Protein AF-A0A920P1L6-F1 (afdb_monomer_lite)

pLDDT: mean 90.19, std 12.97, range [38.44, 98.38]

Radius of gyration: 25.56 Å; chains: 1; bou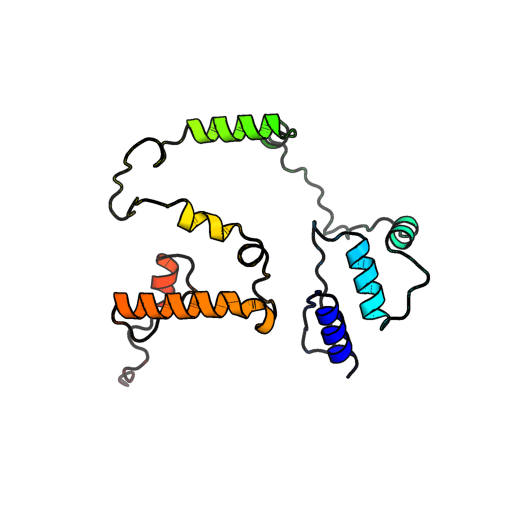nding box: 72×41×62 Å

Structure (mmCIF, N/CA/C/O backbone):
data_AF-A0A920P1L6-F1
#
_entry.id   AF-A0A920P1L6-F1
#
loop_
_atom_site.group_PDB
_atom_site.id
_atom_site.type_symbol
_atom_site.label_atom_id
_atom_site.label_alt_id
_atom_site.label_comp_id
_atom_site.label_asym_id
_atom_site.label_entity_id
_atom_site.label_seq_id
_atom_site.pdbx_PDB_ins_code
_atom_site.Cartn_x
_atom_site.Cartn_y
_atom_site.Cartn_z
_atom_site.occupancy
_atom_site.B_iso_or_equiv
_atom_site.auth_seq_id
_atom_site.auth_comp_id
_atom_site.auth_asym_id
_atom_site.auth_atom_id
_atom_site.pdbx_PDB_model_num
ATOM 1 N N . MET A 1 1 ? 2.301 -3.124 -33.586 1.00 51.09 1 MET A N 1
ATOM 2 C CA . MET A 1 1 ? 2.673 -4.553 -33.467 1.00 51.09 1 MET A CA 1
ATOM 3 C C . MET A 1 1 ? 3.772 -4.742 -32.424 1.00 51.09 1 MET A C 1
ATOM 5 O O . MET A 1 1 ? 3.567 -5.537 -31.527 1.00 51.09 1 MET A O 1
ATOM 9 N N . VAL A 1 2 ? 4.839 -3.930 -32.454 1.00 67.56 2 VAL A N 1
ATOM 10 C CA . VAL A 1 2 ? 5.977 -3.982 -31.506 1.00 67.56 2 VAL A CA 1
ATOM 11 C C . VAL A 1 2 ? 5.597 -3.725 -30.034 1.00 67.56 2 VAL A C 1
ATOM 13 O O . VAL A 1 2 ? 6.050 -4.443 -29.156 1.00 67.56 2 VAL A O 1
ATOM 16 N N . GLN A 1 3 ? 4.725 -2.752 -29.745 1.00 75.25 3 GLN A N 1
ATOM 17 C CA . GLN A 1 3 ? 4.371 -2.401 -28.356 1.00 75.25 3 GLN A CA 1
ATOM 18 C C . GLN A 1 3 ? 3.541 -3.483 -27.639 1.00 75.25 3 GLN A C 1
ATOM 20 O O . GLN A 1 3 ? 3.788 -3.782 -26.477 1.00 75.25 3 GLN A O 1
ATOM 25 N N . LYS A 1 4 ? 2.568 -4.100 -28.327 1.00 78.12 4 LYS A N 1
ATOM 26 C CA . LYS A 1 4 ? 1.763 -5.194 -27.749 1.00 78.12 4 LYS A CA 1
ATOM 27 C C . LYS A 1 4 ? 2.620 -6.415 -27.418 1.00 78.12 4 LYS A C 1
ATOM 29 O O . LYS A 1 4 ? 2.386 -7.065 -26.411 1.00 78.12 4 LYS A O 1
ATOM 34 N N . ASP A 1 5 ? 3.603 -6.687 -28.267 1.00 87.88 5 ASP A N 1
ATOM 35 C CA . ASP A 1 5 ? 4.577 -7.757 -28.075 1.00 87.88 5 ASP A CA 1
ATOM 36 C C . ASP A 1 5 ? 5.505 -7.467 -26.879 1.00 87.88 5 ASP A C 1
ATOM 38 O O . ASP A 1 5 ? 5.723 -8.336 -26.045 1.00 87.88 5 ASP A O 1
ATOM 42 N N . LEU A 1 6 ? 5.949 -6.213 -26.709 1.00 91.19 6 LEU A N 1
ATOM 43 C CA . LEU A 1 6 ? 6.698 -5.774 -25.524 1.00 91.19 6 LEU A CA 1
ATOM 44 C C . LEU A 1 6 ? 5.908 -5.966 -24.219 1.00 91.19 6 LEU A C 1
ATOM 46 O O . LEU A 1 6 ? 6.444 -6.523 -23.267 1.00 91.19 6 LEU A O 1
ATOM 50 N N . LEU A 1 7 ? 4.649 -5.517 -24.171 1.00 92.56 7 LEU A N 1
ATOM 51 C CA . LEU A 1 7 ? 3.804 -5.652 -22.977 1.00 92.56 7 LEU A CA 1
ATOM 52 C C . LEU A 1 7 ? 3.535 -7.123 -22.638 1.00 92.56 7 LEU A C 1
ATOM 54 O O . LEU A 1 7 ? 3.617 -7.503 -21.476 1.00 92.56 7 LEU A O 1
ATOM 58 N N . ALA A 1 8 ? 3.267 -7.960 -23.645 1.00 91.88 8 ALA A N 1
ATOM 59 C CA . ALA A 1 8 ? 3.087 -9.396 -23.443 1.00 91.88 8 ALA A CA 1
ATOM 60 C C . ALA A 1 8 ? 4.366 -10.068 -22.914 1.00 91.88 8 ALA A C 1
ATOM 62 O O . ALA A 1 8 ? 4.287 -10.890 -22.002 1.00 91.88 8 ALA A O 1
ATOM 63 N N . ARG A 1 9 ? 5.543 -9.684 -23.433 1.00 93.19 9 ARG A N 1
ATOM 64 C CA . ARG A 1 9 ? 6.830 -10.139 -22.887 1.00 93.19 9 ARG A CA 1
ATOM 65 C C . ARG A 1 9 ? 7.011 -9.706 -21.437 1.00 93.19 9 ARG A C 1
ATOM 67 O O . ARG A 1 9 ? 7.321 -10.552 -20.609 1.00 93.19 9 ARG A O 1
ATOM 74 N N . ALA A 1 10 ? 6.770 -8.437 -21.117 1.00 94.25 10 ALA A N 1
ATOM 75 C CA . ALA A 1 10 ? 6.887 -7.943 -19.746 1.00 94.25 10 ALA A CA 1
ATOM 76 C C . ALA A 1 10 ? 6.008 -8.752 -18.775 1.00 94.25 10 ALA A C 1
ATOM 78 O O . ALA A 1 10 ? 6.503 -9.246 -17.766 1.00 94.25 10 ALA A O 1
ATOM 79 N N . VAL A 1 11 ? 4.748 -9.008 -19.146 1.00 93.62 11 VAL A N 1
ATOM 80 C CA . VAL A 1 11 ? 3.825 -9.822 -18.340 1.00 93.62 11 VAL A CA 1
ATOM 81 C C . VAL A 1 11 ? 4.325 -11.260 -18.173 1.00 93.62 11 VAL A C 1
ATOM 83 O O . VAL A 1 11 ? 4.209 -11.816 -17.086 1.00 93.62 11 VAL A O 1
ATOM 86 N N . SER A 1 12 ? 4.935 -11.865 -19.201 1.00 92.31 12 SER A N 1
ATOM 87 C CA . SER A 1 12 ? 5.520 -13.214 -19.080 1.00 92.31 12 SER A CA 1
ATOM 88 C C . SER A 1 12 ? 6.713 -13.296 -18.117 1.00 92.31 12 SER A C 1
ATOM 90 O O . SER A 1 12 ? 7.007 -14.377 -17.615 1.00 92.31 12 SER A O 1
ATOM 92 N N . HIS A 1 13 ? 7.347 -12.158 -17.829 1.00 92.00 13 HIS A N 1
ATOM 93 C CA . HIS A 1 13 ? 8.385 -11.996 -16.809 1.00 92.00 13 HIS A CA 1
ATOM 94 C C . HIS A 1 13 ? 7.823 -11.507 -15.459 1.00 92.00 13 HIS A C 1
ATOM 96 O O . HIS A 1 13 ? 8.579 -11.198 -14.551 1.00 92.00 13 HIS A O 1
ATOM 102 N N . GLY A 1 14 ? 6.497 -11.422 -15.294 1.00 92.81 14 GLY A N 1
ATOM 103 C CA . GLY A 1 14 ? 5.880 -10.941 -14.052 1.00 92.81 14 GLY A CA 1
ATOM 104 C C . GLY A 1 14 ? 5.950 -9.422 -13.854 1.00 92.81 14 GLY A C 1
ATOM 105 O O . GLY A 1 14 ? 5.664 -8.938 -12.761 1.00 92.81 14 GLY A O 1
ATOM 106 N N . ILE A 1 15 ? 6.285 -8.656 -14.898 1.00 95.12 15 ILE A N 1
ATOM 107 C CA . ILE A 1 15 ? 6.435 -7.199 -14.843 1.00 95.12 15 ILE A CA 1
ATOM 108 C C . ILE A 1 15 ? 5.261 -6.516 -15.548 1.00 95.12 15 ILE A C 1
ATOM 110 O O . ILE A 1 15 ? 5.002 -6.720 -16.736 1.00 95.12 15 ILE A O 1
ATOM 114 N N . ASN A 1 16 ? 4.582 -5.621 -14.831 1.00 95.81 16 ASN A N 1
ATOM 115 C CA . ASN A 1 16 ? 3.533 -4.779 -15.397 1.00 95.81 16 ASN A CA 1
ATOM 116 C C . ASN A 1 16 ? 4.089 -3.405 -15.786 1.00 95.81 16 ASN A C 1
ATOM 118 O O . ASN A 1 16 ? 4.629 -2.680 -14.953 1.00 95.81 16 ASN A O 1
ATOM 122 N N . LEU A 1 17 ? 3.888 -3.013 -17.045 1.00 96.25 17 LEU A N 1
ATOM 123 C CA . LEU A 1 17 ? 4.226 -1.681 -17.551 1.00 96.25 17 LEU A CA 1
ATOM 124 C C . LEU A 1 17 ? 2.957 -0.871 -17.820 1.00 96.25 17 LEU A C 1
ATOM 126 O O . LEU A 1 17 ? 1.909 -1.417 -18.171 1.00 96.25 17 LEU A O 1
ATOM 130 N N . ARG A 1 18 ? 3.052 0.457 -17.717 1.00 96.19 18 ARG A N 1
ATOM 131 C CA . ARG A 1 18 ? 1.927 1.343 -18.035 1.00 96.19 18 ARG A CA 1
ATOM 132 C C . ARG A 1 18 ? 1.824 1.554 -19.545 1.00 96.19 18 ARG A C 1
ATOM 134 O O . ARG A 1 18 ? 2.730 2.127 -20.140 1.00 96.19 18 ARG A O 1
ATOM 141 N N . ASP A 1 19 ? 0.698 1.192 -20.152 1.00 94.56 19 ASP A N 1
ATOM 142 C CA . ASP A 1 19 ? 0.383 1.549 -21.543 1.00 94.56 19 ASP A CA 1
ATOM 143 C C . ASP A 1 19 ? -0.297 2.929 -21.619 1.00 94.56 19 ASP A C 1
ATOM 145 O O . ASP A 1 19 ? -1.381 3.133 -21.063 1.00 94.56 19 ASP A O 1
ATOM 149 N N . PHE A 1 20 ? 0.320 3.886 -22.320 1.00 94.25 20 PHE A N 1
ATOM 150 C CA . PHE A 1 20 ? -0.254 5.219 -22.549 1.00 94.25 20 PHE A CA 1
ATOM 151 C C . PHE A 1 20 ? -1.211 5.288 -23.747 1.00 94.25 20 PHE A C 1
ATOM 153 O O . PHE A 1 20 ? -1.881 6.305 -23.929 1.00 94.25 20 PHE A O 1
ATOM 160 N N . LYS A 1 21 ? -1.334 4.211 -24.535 1.00 92.44 21 LYS A N 1
ATOM 161 C CA . LYS A 1 21 ? -2.174 4.103 -25.746 1.00 92.44 21 LYS A CA 1
ATOM 162 C C . LYS A 1 21 ? -1.767 5.010 -26.915 1.00 92.44 21 LYS A C 1
ATOM 164 O O . LYS A 1 21 ? -2.461 5.040 -27.928 1.00 92.44 21 LYS A O 1
ATOM 169 N N . ASP A 1 22 ? -0.647 5.713 -26.807 1.00 92.75 22 ASP A N 1
ATOM 170 C CA . ASP A 1 22 ? -0.058 6.553 -27.858 1.00 92.75 22 ASP A CA 1
ATOM 171 C C . ASP A 1 22 ? 1.174 5.908 -28.521 1.00 92.75 22 ASP A C 1
ATOM 173 O O . ASP A 1 22 ? 1.822 6.515 -29.372 1.00 92.75 22 ASP A O 1
ATOM 177 N N . GLY A 1 23 ? 1.485 4.660 -28.156 1.00 89.31 23 GLY A N 1
ATOM 178 C CA . GLY A 1 23 ? 2.688 3.951 -28.588 1.00 89.31 23 GLY A CA 1
ATOM 179 C C . GLY A 1 23 ? 3.808 3.948 -27.548 1.00 89.31 23 GLY A C 1
ATOM 180 O O . GLY A 1 23 ? 4.763 3.186 -27.707 1.00 89.31 23 GLY A O 1
ATOM 181 N N . THR A 1 24 ? 3.702 4.763 -26.495 1.00 93.88 24 THR A N 1
ATOM 182 C CA . THR A 1 24 ? 4.693 4.843 -25.419 1.00 93.88 24 THR A CA 1
ATOM 183 C C . THR A 1 24 ? 4.324 3.956 -24.231 1.00 93.88 24 THR A C 1
ATOM 185 O O . THR A 1 24 ? 3.162 3.595 -24.013 1.00 93.88 24 THR A O 1
ATOM 188 N N . VAL A 1 25 ? 5.341 3.580 -23.455 1.00 96.00 25 VAL A N 1
ATOM 189 C CA . VAL A 1 25 ? 5.191 2.814 -22.214 1.00 96.00 25 VAL A CA 1
ATOM 190 C C . VAL A 1 25 ? 5.803 3.585 -21.050 1.00 96.00 25 VAL A C 1
ATOM 192 O O . VAL A 1 25 ? 6.813 4.267 -21.209 1.00 96.00 25 VAL A O 1
ATOM 195 N N . GLY A 1 26 ? 5.173 3.491 -19.883 1.00 96.38 26 GLY A N 1
ATOM 196 C CA . GLY A 1 26 ? 5.666 4.058 -18.636 1.00 96.38 26 GLY A CA 1
ATOM 197 C C . GLY A 1 26 ? 6.291 2.991 -17.754 1.00 96.38 26 GLY A C 1
ATOM 198 O O . GLY A 1 26 ? 5.692 1.935 -17.542 1.00 96.38 26 GLY A O 1
ATOM 199 N N . ILE A 1 27 ? 7.462 3.312 -17.213 1.00 97.00 27 ILE A N 1
ATOM 200 C CA . ILE A 1 27 ? 8.163 2.528 -16.198 1.00 97.00 27 ILE A CA 1
ATOM 201 C C . ILE A 1 27 ? 8.265 3.411 -14.958 1.00 97.00 27 ILE A C 1
ATOM 203 O O . ILE A 1 27 ? 8.681 4.567 -15.055 1.00 97.00 27 ILE A O 1
ATOM 207 N N . ALA A 1 28 ? 7.860 2.881 -13.812 1.00 96.25 28 ALA A N 1
ATOM 208 C CA . ALA A 1 28 ? 8.047 3.515 -12.517 1.00 96.25 28 ALA A CA 1
ATOM 209 C C . ALA A 1 28 ? 8.777 2.511 -11.629 1.00 96.25 28 ALA A C 1
ATOM 211 O O . ALA A 1 28 ? 8.221 1.465 -11.317 1.00 96.25 28 ALA A O 1
ATOM 212 N N . LEU A 1 29 ? 10.028 2.823 -11.299 1.00 95.25 29 LEU A N 1
ATOM 213 C CA . LEU A 1 29 ? 10.827 2.046 -10.356 1.00 95.25 29 LEU A CA 1
ATOM 214 C C . LEU A 1 29 ? 10.553 2.543 -8.935 1.00 95.25 29 LEU A C 1
ATOM 216 O O . LEU A 1 29 ? 10.138 3.692 -8.745 1.00 95.25 29 LEU A O 1
ATOM 220 N N . ASP A 1 30 ? 10.822 1.701 -7.950 1.00 95.38 30 ASP A N 1
ATOM 221 C CA . ASP A 1 30 ? 10.609 2.005 -6.539 1.00 95.38 30 ASP A CA 1
ATOM 222 C C . ASP A 1 30 ? 11.753 1.473 -5.657 1.00 95.38 30 ASP A C 1
ATOM 224 O O . ASP A 1 30 ? 12.773 0.986 -6.141 1.00 95.38 30 ASP A O 1
ATOM 228 N N . GLU A 1 31 ? 11.607 1.623 -4.340 1.00 95.44 31 GLU A N 1
ATOM 229 C CA . GLU A 1 31 ? 12.608 1.200 -3.353 1.00 95.44 31 GLU A CA 1
ATOM 230 C C . GLU A 1 31 ? 12.900 -0.306 -3.391 1.00 95.44 31 GLU A C 1
ATOM 232 O O . GLU A 1 31 ? 14.003 -0.722 -3.040 1.00 95.44 31 GLU A O 1
ATOM 237 N N . VAL A 1 32 ? 11.935 -1.128 -3.813 1.00 91.88 32 VAL A N 1
ATOM 238 C CA . VAL A 1 32 ? 12.066 -2.589 -3.794 1.00 91.88 32 VAL A CA 1
ATOM 239 C C . VAL A 1 32 ? 12.577 -3.155 -5.115 1.00 91.88 32 VAL A C 1
ATOM 241 O O . VAL A 1 32 ? 12.594 -4.370 -5.258 1.00 91.88 32 VAL A O 1
ATOM 244 N N . THR A 1 33 ? 13.017 -2.309 -6.050 1.00 92.75 33 THR A N 1
ATOM 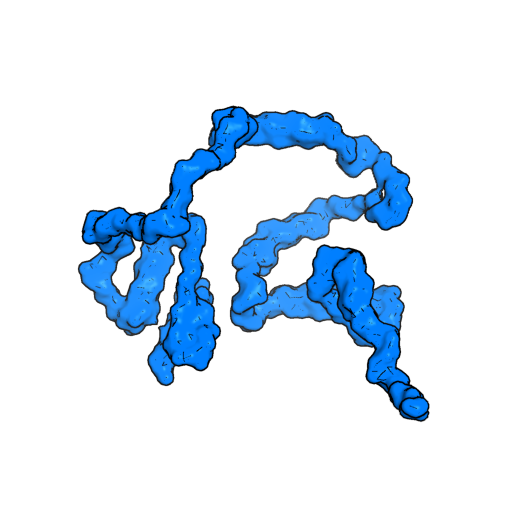245 C CA . THR A 1 33 ? 13.572 -2.721 -7.346 1.00 92.75 33 THR A CA 1
ATOM 246 C C . THR A 1 33 ? 15.071 -3.074 -7.222 1.00 92.75 33 THR A C 1
ATOM 248 O O . THR A 1 33 ? 15.904 -2.163 -7.152 1.00 92.75 33 THR A O 1
ATOM 251 N N . PRO A 1 34 ? 15.475 -4.361 -7.201 1.00 90.44 34 PRO A N 1
ATOM 252 C CA . PRO A 1 34 ? 16.881 -4.756 -7.241 1.00 90.44 34 PRO A CA 1
ATOM 253 C C . PRO A 1 34 ? 17.509 -4.565 -8.636 1.00 90.44 34 PRO A C 1
ATOM 255 O O . PRO A 1 34 ? 16.799 -4.461 -9.636 1.00 90.44 34 PRO A O 1
ATOM 258 N N . PRO A 1 35 ? 18.853 -4.617 -8.744 1.00 90.94 35 PRO A N 1
ATOM 259 C CA . PRO A 1 35 ? 19.541 -4.625 -10.039 1.00 90.94 35 PRO A CA 1
ATOM 260 C C . PRO A 1 35 ? 19.080 -5.744 -10.988 1.00 90.94 35 PRO A C 1
ATOM 262 O O . PRO A 1 35 ? 18.998 -5.515 -12.189 1.00 90.94 35 PRO A O 1
ATOM 265 N N . ALA A 1 36 ? 18.711 -6.915 -10.456 1.00 91.19 36 ALA A N 1
ATOM 266 C CA . ALA A 1 36 ? 18.209 -8.040 -11.250 1.00 91.19 36 ALA A CA 1
ATOM 267 C C . ALA A 1 36 ? 16.931 -7.690 -12.039 1.00 91.19 36 ALA A C 1
ATOM 269 O O . ALA A 1 36 ? 16.814 -8.037 -13.211 1.00 91.19 36 ALA A O 1
ATOM 270 N N . ASP A 1 37 ? 16.013 -6.923 -11.446 1.00 92.81 37 ASP A N 1
ATOM 271 C CA . ASP A 1 37 ? 14.786 -6.489 -12.127 1.00 92.81 37 ASP A CA 1
ATOM 272 C C . ASP A 1 37 ? 15.104 -5.522 -13.285 1.00 92.81 37 ASP A C 1
ATOM 274 O O . ASP A 1 37 ? 14.401 -5.491 -14.297 1.00 92.81 37 ASP A O 1
ATOM 278 N N . LEU A 1 38 ? 16.190 -4.744 -13.179 1.00 92.50 38 LEU A N 1
ATOM 279 C CA . LEU A 1 38 ? 16.666 -3.889 -14.274 1.00 92.50 38 LEU A CA 1
ATOM 280 C C . LEU A 1 38 ? 17.246 -4.712 -15.425 1.00 92.50 38 LEU A C 1
ATOM 282 O O . LEU A 1 38 ? 17.016 -4.377 -16.587 1.00 92.50 38 LEU A O 1
ATOM 286 N N . GLU A 1 39 ? 17.970 -5.786 -15.118 1.00 91.25 39 GLU A N 1
ATOM 287 C CA . GLU A 1 39 ? 18.486 -6.720 -16.122 1.00 91.25 39 GLU A CA 1
ATOM 288 C C . GLU A 1 39 ? 17.337 -7.399 -16.876 1.00 91.25 39 GLU A C 1
ATOM 290 O O . GLU A 1 39 ? 17.338 -7.435 -18.110 1.00 91.25 39 GLU A O 1
ATOM 295 N N . GLU A 1 40 ? 16.298 -7.841 -16.160 1.00 92.38 40 GLU A N 1
ATOM 296 C CA . GLU A 1 40 ? 15.076 -8.361 -16.777 1.00 92.38 40 GLU A CA 1
ATOM 297 C C . GLU A 1 40 ? 14.404 -7.319 -17.679 1.00 92.38 40 GLU A C 1
ATOM 299 O O . GLU A 1 40 ? 14.037 -7.623 -18.819 1.00 92.38 40 GLU A O 1
ATOM 304 N N . LEU A 1 41 ? 14.301 -6.063 -17.229 1.00 93.56 41 LEU A N 1
ATOM 305 C CA . LEU A 1 41 ? 13.795 -4.971 -18.060 1.00 93.56 41 LEU A CA 1
ATOM 306 C C . LEU A 1 41 ? 14.639 -4.782 -19.327 1.00 93.56 41 LEU A C 1
ATOM 308 O O . LEU A 1 41 ? 14.076 -4.675 -20.418 1.00 93.56 41 LEU A O 1
ATOM 312 N N . PHE A 1 42 ? 15.970 -4.779 -19.237 1.00 92.56 42 PHE A N 1
ATOM 313 C CA . PHE A 1 42 ? 16.817 -4.648 -20.424 1.00 92.56 42 PHE A CA 1
ATOM 314 C C . PHE A 1 42 ? 16.576 -5.784 -21.423 1.00 92.56 42 PHE A C 1
ATOM 316 O O . PHE A 1 42 ? 16.420 -5.513 -22.617 1.00 92.56 42 PHE A O 1
ATOM 323 N N . LEU A 1 43 ? 16.437 -7.026 -20.952 1.00 91.50 43 LEU A N 1
ATOM 324 C CA . LEU A 1 43 ? 16.110 -8.185 -21.791 1.00 91.50 43 LEU A CA 1
ATOM 325 C C . LEU A 1 43 ? 14.745 -8.050 -22.476 1.00 91.50 43 LEU A C 1
ATOM 327 O O . LEU A 1 43 ? 14.620 -8.298 -23.682 1.00 91.50 43 LEU A O 1
ATOM 331 N N . ILE A 1 44 ? 13.723 -7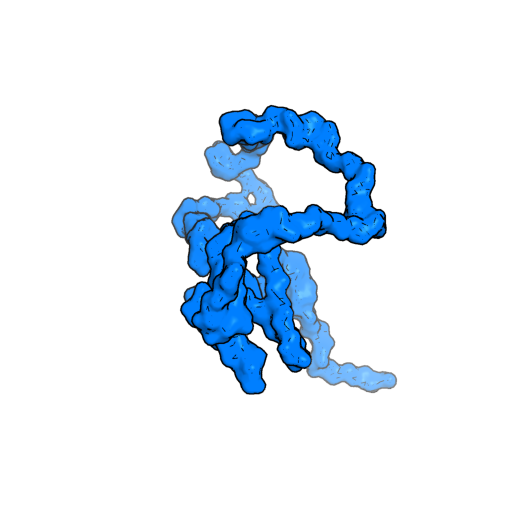.612 -21.737 1.00 92.38 44 ILE A N 1
ATOM 332 C CA . ILE A 1 44 ? 12.364 -7.398 -22.255 1.00 92.38 44 ILE A CA 1
ATOM 333 C C . ILE A 1 44 ? 12.375 -6.379 -23.407 1.00 92.38 44 ILE A C 1
ATOM 335 O O . ILE A 1 44 ? 11.740 -6.601 -24.454 1.00 92.38 44 ILE A O 1
ATOM 339 N N . PHE A 1 45 ? 13.121 -5.283 -23.239 1.00 91.88 45 PHE A N 1
ATOM 340 C CA . PHE A 1 45 ? 13.253 -4.215 -24.233 1.00 91.88 45 PHE A CA 1
ATOM 341 C C . PHE A 1 45 ? 14.159 -4.596 -25.412 1.00 91.88 45 PHE A C 1
ATOM 343 O O . PHE A 1 45 ? 13.858 -4.220 -26.546 1.00 91.88 45 PHE A O 1
ATOM 350 N N . ALA A 1 46 ? 15.199 -5.402 -25.188 1.00 90.19 46 ALA A N 1
ATOM 351 C CA . ALA A 1 46 ? 16.074 -5.941 -26.231 1.00 90.19 46 ALA A CA 1
ATOM 352 C C . ALA A 1 46 ? 15.467 -7.138 -26.996 1.00 90.19 46 ALA A C 1
ATOM 354 O O . ALA A 1 46 ? 16.119 -7.726 -27.865 1.00 90.19 46 ALA A O 1
ATOM 355 N N . ALA A 1 47 ? 14.210 -7.491 -26.698 1.00 85.69 47 ALA A N 1
ATOM 356 C CA . ALA A 1 47 ? 13.487 -8.625 -27.274 1.00 85.69 47 ALA A CA 1
ATOM 357 C C . ALA A 1 47 ? 14.222 -9.969 -27.096 1.00 85.69 47 ALA A C 1
ATOM 359 O O . ALA A 1 47 ? 14.235 -10.798 -28.005 1.00 85.69 47 ALA A O 1
ATOM 360 N N . GLY A 1 48 ? 14.830 -10.172 -25.922 1.00 74.56 48 GLY A N 1
ATOM 361 C CA . GLY A 1 48 ? 15.537 -11.402 -25.554 1.00 74.56 48 GLY A CA 1
ATOM 362 C C . GLY A 1 48 ? 16.984 -11.492 -26.043 1.00 74.56 48 GLY A C 1
ATOM 363 O O . GLY A 1 48 ? 17.624 -12.513 -25.821 1.00 74.56 48 GLY A O 1
ATOM 364 N N . ASN A 1 49 ? 17.513 -10.451 -26.694 1.00 83.50 49 ASN A N 1
ATOM 365 C CA . ASN A 1 49 ? 18.949 -10.363 -26.951 1.00 83.50 49 ASN A CA 1
ATOM 366 C C . ASN A 1 49 ? 19.635 -9.815 -25.700 1.00 83.50 49 ASN A C 1
ATOM 368 O O . ASN A 1 49 ? 19.339 -8.693 -25.294 1.00 83.50 49 ASN A O 1
ATOM 372 N N . GLU A 1 50 ? 20.532 -10.596 -25.103 1.00 80.69 50 GLU A N 1
ATOM 373 C CA . GLU A 1 50 ? 21.319 -10.157 -23.950 1.00 80.69 50 GLU A CA 1
ATOM 374 C C . GLU A 1 50 ? 22.144 -8.911 -24.316 1.00 80.69 50 GLU A C 1
ATOM 376 O O . GLU A 1 50 ? 22.917 -8.948 -25.281 1.00 80.69 50 GLU A O 1
ATOM 381 N N . PRO A 1 51 ? 21.957 -7.786 -23.602 1.00 83.88 51 PRO A N 1
ATOM 382 C CA . PRO A 1 51 ? 22.832 -6.634 -23.740 1.00 83.88 51 PRO A CA 1
ATOM 383 C C . PRO A 1 51 ? 24.266 -6.991 -23.324 1.00 83.88 51 PRO A C 1
ATOM 385 O O . PRO A 1 51 ? 24.473 -7.783 -22.412 1.00 83.88 51 PRO A O 1
ATOM 388 N N . ASP A 1 52 ? 25.261 -6.357 -23.947 1.00 86.75 52 ASP A N 1
ATOM 389 C CA . ASP A 1 52 ? 26.690 -6.509 -23.600 1.00 86.75 52 ASP A CA 1
ATOM 390 C C . ASP A 1 52 ? 27.092 -5.632 -22.391 1.00 86.75 52 ASP A C 1
ATOM 392 O O . ASP A 1 52 ? 28.186 -5.081 -22.343 1.00 86.75 52 ASP A O 1
ATOM 396 N N . PHE A 1 53 ? 26.157 -5.400 -21.466 1.00 86.00 53 PHE A N 1
ATOM 397 C CA . PHE A 1 53 ? 26.347 -4.620 -20.242 1.00 86.00 53 PHE A CA 1
ATOM 398 C C . PHE A 1 53 ? 25.371 -5.094 -19.162 1.00 86.00 53 PHE A C 1
ATOM 400 O O . PHE A 1 53 ? 24.249 -5.502 -19.469 1.00 86.00 53 PHE A O 1
ATOM 407 N N . ASP A 1 54 ? 25.773 -4.972 -17.898 1.00 87.62 54 ASP A N 1
ATOM 408 C CA . ASP A 1 54 ? 24.901 -5.200 -16.742 1.00 87.62 54 ASP A CA 1
ATOM 409 C C . ASP A 1 54 ? 24.497 -3.880 -16.052 1.00 87.62 54 ASP A C 1
ATOM 411 O O . ASP A 1 54 ? 24.993 -2.789 -16.369 1.00 87.62 54 ASP A O 1
ATOM 415 N N . ALA A 1 55 ? 23.536 -3.961 -15.127 1.00 86.94 55 ALA A N 1
ATOM 416 C CA . ALA A 1 55 ? 23.021 -2.786 -14.426 1.00 86.94 55 ALA A CA 1
ATOM 417 C C . ALA A 1 55 ? 24.090 -2.107 -13.549 1.00 86.94 55 ALA A C 1
ATOM 419 O O . ALA A 1 55 ? 24.109 -0.877 -13.435 1.00 86.94 55 ALA A O 1
ATOM 420 N N . GLU A 1 56 ? 25.003 -2.876 -12.950 1.00 86.12 56 GLU A N 1
ATOM 421 C CA . GLU A 1 56 ? 26.067 -2.329 -12.108 1.00 86.12 56 GLU A CA 1
ATOM 422 C C . GLU A 1 56 ? 27.150 -1.625 -12.930 1.00 86.12 56 GLU A C 1
ATOM 424 O O . GLU A 1 56 ? 27.671 -0.587 -12.524 1.00 86.12 56 GLU A O 1
ATOM 429 N N . GLU A 1 57 ? 27.506 -2.173 -14.086 1.00 87.06 57 GLU A N 1
ATOM 430 C CA . GLU A 1 57 ? 28.434 -1.589 -15.039 1.00 87.06 57 GLU A CA 1
ATOM 431 C C . GLU A 1 57 ? 27.888 -0.275 -15.577 1.00 87.06 57 GLU A C 1
ATOM 433 O O . GLU A 1 57 ? 28.610 0.726 -15.579 1.00 87.06 57 GLU A O 1
ATOM 438 N N . LEU A 1 58 ? 26.606 -0.250 -15.953 1.00 87.44 58 LEU A N 1
ATOM 439 C CA . LEU A 1 58 ? 25.938 0.976 -16.365 1.00 87.44 58 LEU A CA 1
ATOM 440 C C . LEU A 1 58 ? 25.996 2.025 -15.248 1.00 87.44 58 LEU A C 1
ATOM 442 O O . LEU A 1 58 ? 26.347 3.171 -15.515 1.00 87.44 58 LEU A O 1
ATOM 446 N N . ALA A 1 59 ? 25.726 1.633 -13.999 1.00 86.56 59 ALA A N 1
ATOM 447 C CA . ALA A 1 59 ? 25.797 2.534 -12.853 1.00 86.56 59 ALA A CA 1
ATOM 448 C C . ALA A 1 59 ? 27.223 3.067 -12.613 1.00 86.56 59 ALA A C 1
ATOM 450 O O . ALA A 1 59 ? 27.403 4.272 -12.438 1.00 86.56 59 ALA A O 1
ATOM 451 N N . ARG A 1 60 ? 28.249 2.204 -12.660 1.00 86.81 60 ARG A N 1
ATOM 452 C CA . ARG A 1 60 ? 29.663 2.595 -12.488 1.00 86.81 60 ARG A CA 1
ATOM 453 C C . ARG A 1 60 ? 30.155 3.547 -13.575 1.00 86.81 60 ARG A C 1
ATOM 455 O O . ARG A 1 60 ? 30.971 4.418 -13.288 1.00 86.81 60 ARG A O 1
ATOM 462 N N . ASN A 1 61 ? 29.688 3.352 -14.806 1.00 87.38 61 ASN A N 1
ATOM 463 C CA . ASN A 1 61 ? 30.091 4.141 -15.969 1.00 87.38 61 ASN A CA 1
ATOM 464 C C . ASN A 1 61 ? 29.182 5.360 -16.208 1.00 87.38 61 ASN A C 1
ATOM 466 O O . ASN A 1 61 ? 29.451 6.153 -17.112 1.00 87.38 61 ASN A O 1
ATOM 470 N N . SER A 1 62 ? 28.107 5.510 -15.429 1.00 84.94 62 SER A N 1
ATOM 471 C CA . SER A 1 62 ? 27.203 6.655 -15.505 1.00 84.94 62 SER A CA 1
ATOM 472 C C . SER A 1 62 ? 27.711 7.831 -14.675 1.00 84.94 62 SER A C 1
ATOM 474 O O . SER A 1 62 ? 28.206 7.666 -13.560 1.00 84.94 62 SER A O 1
ATOM 476 N N . GLU A 1 63 ? 27.553 9.039 -15.211 1.00 84.75 63 GLU A N 1
ATOM 477 C CA . GLU A 1 63 ? 27.726 10.254 -14.417 1.00 84.75 63 GLU A CA 1
ATOM 478 C C . GLU A 1 63 ? 26.624 10.336 -13.346 1.00 84.75 63 GLU A C 1
ATOM 480 O O . GLU A 1 63 ? 25.479 9.953 -13.626 1.00 84.75 63 GLU A O 1
ATOM 485 N N . PRO A 1 64 ? 26.919 10.861 -12.140 1.00 81.38 64 PRO A N 1
ATOM 486 C CA . PRO A 1 64 ? 25.907 11.070 -11.115 1.00 81.38 64 PRO A CA 1
ATOM 487 C C . PRO A 1 64 ? 24.713 11.838 -11.683 1.00 81.38 64 PRO A C 1
ATOM 489 O O . PRO A 1 64 ? 24.864 12.912 -12.267 1.00 81.38 64 PRO A O 1
ATOM 492 N N . PHE A 1 65 ? 23.511 11.292 -11.511 1.00 83.19 65 PHE A N 1
ATOM 493 C CA . PHE A 1 65 ? 22.303 11.959 -11.976 1.00 83.19 65 PHE A CA 1
ATOM 494 C C . PHE A 1 65 ? 22.063 13.240 -11.167 1.00 83.19 65 PHE A C 1
ATOM 496 O O . PHE A 1 65 ? 21.679 13.195 -9.996 1.00 83.19 65 PHE A O 1
ATOM 503 N N . GLU A 1 66 ? 22.269 14.396 -11.795 1.00 86.25 66 GLU A N 1
ATOM 504 C CA . GLU A 1 66 ? 21.966 15.688 -11.189 1.00 86.25 66 GLU A CA 1
ATOM 505 C C . GLU A 1 66 ? 20.531 16.112 -11.504 1.00 86.25 66 GLU A C 1
ATOM 507 O O . GLU A 1 66 ? 20.152 16.349 -12.655 1.00 86.25 66 GLU A O 1
ATOM 512 N N . LEU A 1 67 ? 19.722 16.270 -10.454 1.00 89.19 67 LEU A N 1
ATOM 513 C CA . LEU A 1 67 ? 18.415 16.900 -10.590 1.00 89.19 67 LEU A CA 1
ATOM 514 C C . LEU A 1 67 ? 18.580 18.339 -11.104 1.00 89.19 67 LEU A C 1
ATOM 516 O O . LEU A 1 67 ? 19.458 19.069 -10.628 1.00 89.19 67 LEU A O 1
ATOM 520 N N . PRO A 1 68 ? 17.706 18.803 -12.016 1.00 91.00 68 PRO A N 1
ATOM 521 C CA . PRO A 1 68 ? 17.768 20.175 -12.491 1.00 91.00 68 PRO A CA 1
ATOM 522 C C . PRO A 1 68 ? 17.624 21.150 -11.316 1.00 91.00 68 PRO A C 1
ATOM 524 O O . PRO A 1 68 ? 16.920 20.878 -10.343 1.00 91.00 68 PRO A O 1
ATOM 527 N N . GLY A 1 69 ? 18.268 22.318 -11.399 1.00 88.88 69 GLY A N 1
ATOM 528 C CA . GLY A 1 69 ? 18.414 23.224 -10.249 1.00 88.88 69 GLY A CA 1
ATOM 529 C C . GLY A 1 69 ? 17.105 23.695 -9.596 1.00 88.88 69 GLY A C 1
ATOM 530 O O . GLY A 1 69 ? 17.125 24.093 -8.433 1.00 88.88 69 GLY A O 1
ATOM 531 N N . TRP A 1 70 ? 15.978 23.636 -10.314 1.00 92.88 70 TRP A N 1
ATOM 532 C CA . TRP A 1 70 ? 14.638 23.925 -9.787 1.00 92.88 70 TRP A CA 1
ATOM 533 C C . TRP A 1 70 ? 14.034 22.771 -8.967 1.00 92.88 70 TRP A C 1
ATOM 535 O O . TRP A 1 70 ? 13.171 23.018 -8.131 1.00 92.88 70 TRP A O 1
ATOM 545 N N . ALA A 1 71 ? 14.482 21.534 -9.193 1.00 93.62 71 ALA A N 1
ATOM 546 C CA . ALA A 1 71 ? 14.059 20.330 -8.479 1.00 93.62 71 ALA A CA 1
ATOM 547 C C . ALA A 1 71 ? 15.005 19.965 -7.325 1.00 93.62 71 ALA A C 1
ATOM 549 O O . ALA A 1 71 ? 14.636 19.194 -6.441 1.00 93.62 71 ALA A O 1
ATOM 550 N N . ASN A 1 72 ? 16.225 20.510 -7.317 1.00 92.50 72 ASN A N 1
ATOM 551 C CA . ASN A 1 72 ? 17.192 20.221 -6.269 1.00 92.50 72 ASN A CA 1
ATOM 552 C C . ASN A 1 72 ? 16.789 20.909 -4.951 1.00 92.50 72 ASN A C 1
ATOM 554 O O . ASN A 1 72 ? 16.833 22.139 -4.824 1.00 92.50 72 ASN A O 1
ATOM 558 N N . ARG A 1 73 ? 16.370 20.110 -3.964 1.00 92.75 73 ARG A N 1
ATOM 559 C CA . ARG A 1 73 ? 15.943 20.595 -2.649 1.00 92.75 73 ARG A CA 1
ATOM 560 C C . ARG A 1 73 ? 17.138 21.175 -1.890 1.00 92.75 73 ARG A C 1
ATOM 562 O O . ARG A 1 73 ? 18.092 20.471 -1.591 1.00 92.75 73 ARG A O 1
ATOM 569 N N . LYS A 1 74 ? 17.048 22.456 -1.518 1.00 93.12 74 LYS A N 1
ATOM 570 C CA . LYS A 1 74 ? 18.110 23.180 -0.785 1.00 93.12 74 LYS A CA 1
ATOM 571 C C . LYS A 1 74 ? 17.847 23.345 0.710 1.00 93.12 74 LYS A C 1
ATOM 573 O O . LYS A 1 74 ? 18.726 23.795 1.436 1.00 93.12 74 LYS A O 1
ATOM 578 N N . THR A 1 75 ? 16.629 23.060 1.162 1.00 96.00 75 THR A N 1
ATOM 579 C CA . THR A 1 75 ? 16.227 23.242 2.559 1.00 96.00 75 THR A CA 1
ATOM 580 C C . THR A 1 75 ? 16.394 21.944 3.348 1.00 96.00 75 THR A 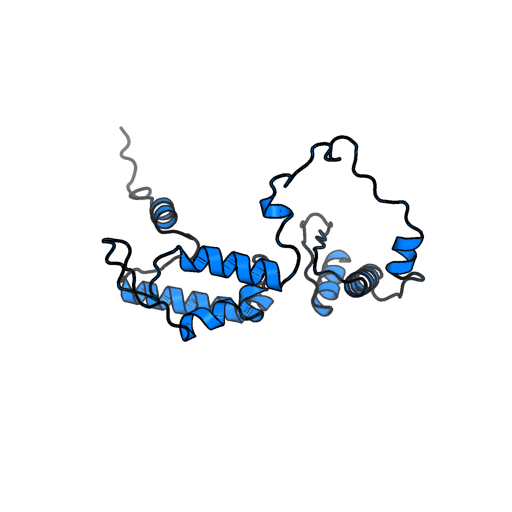C 1
ATOM 582 O O . THR A 1 75 ? 16.042 20.878 2.827 1.00 96.00 75 THR A O 1
ATOM 585 N N . PRO A 1 76 ? 16.886 22.016 4.600 1.00 96.69 76 PRO A N 1
ATOM 586 C CA . PRO A 1 76 ? 16.931 20.855 5.475 1.00 96.69 76 PRO A CA 1
ATOM 587 C C . PRO A 1 76 ? 15.513 20.386 5.830 1.00 96.69 76 PRO A C 1
ATOM 589 O O . PRO A 1 76 ? 14.515 21.080 5.605 1.00 96.69 76 PRO A O 1
ATOM 592 N N . TYR A 1 77 ? 15.411 19.158 6.328 1.00 97.19 77 TYR A N 1
ATOM 593 C CA . TYR A 1 77 ? 14.151 18.517 6.681 1.00 97.19 77 TYR A CA 1
ATOM 594 C C . TYR A 1 77 ? 14.366 17.500 7.789 1.00 97.19 77 TYR A C 1
ATOM 596 O O . TYR A 1 77 ? 15.482 17.033 7.982 1.00 97.19 77 TYR A O 1
ATOM 604 N N . LEU A 1 78 ? 13.289 17.179 8.514 1.00 97.50 78 LEU A N 1
ATOM 605 C CA . LEU A 1 78 ? 13.333 16.242 9.642 1.00 97.50 78 LEU A CA 1
ATOM 606 C C . LEU A 1 78 ? 14.389 16.639 10.697 1.00 97.50 78 LEU A C 1
ATOM 608 O O . LEU A 1 78 ? 14.989 15.789 11.342 1.00 97.50 78 LEU A O 1
ATOM 612 N N . GLU A 1 79 ? 14.601 17.946 10.896 1.00 97.94 79 GLU A N 1
ATOM 613 C CA . GLU A 1 79 ? 15.614 18.478 11.826 1.00 97.94 79 GLU A CA 1
ATOM 614 C C . GLU A 1 79 ? 15.248 18.268 13.300 1.00 97.94 79 GLU A C 1
ATOM 616 O O . GLU A 1 79 ? 16.103 18.341 14.179 1.00 97.94 79 GLU A O 1
ATOM 621 N N . HIS A 1 80 ? 13.968 18.026 13.591 1.00 98.25 80 HIS A N 1
ATOM 622 C CA . HIS A 1 80 ? 13.523 17.774 14.954 1.00 98.25 80 HIS A CA 1
ATOM 623 C C . HIS A 1 80 ? 14.166 16.491 15.499 1.00 98.25 80 HIS A C 1
ATOM 625 O O . HIS A 1 80 ? 14.252 15.477 14.804 1.00 98.25 80 HIS A O 1
ATOM 631 N N . GLU A 1 81 ? 14.552 16.520 16.775 1.00 97.81 81 GLU A N 1
ATOM 632 C CA . GLU A 1 81 ? 15.248 15.426 17.463 1.00 97.81 81 GLU A CA 1
ATOM 633 C C . GLU A 1 81 ? 14.554 14.066 17.278 1.00 97.81 81 GLU A C 1
ATOM 635 O O . GLU A 1 81 ? 15.215 13.070 17.022 1.00 97.81 81 GLU A O 1
ATOM 640 N N . VAL A 1 82 ? 13.216 14.037 17.286 1.00 97.56 82 VAL A N 1
ATOM 641 C CA . VAL A 1 82 ? 12.411 12.810 17.107 1.00 97.56 82 VAL A CA 1
ATOM 642 C C . VAL A 1 82 ? 12.789 11.970 15.877 1.00 97.56 82 VAL A C 1
ATOM 644 O O . VAL A 1 82 ? 12.699 10.749 15.935 1.00 97.56 82 VAL A O 1
ATOM 647 N N . PHE A 1 83 ? 13.240 12.593 14.783 1.00 97.81 83 PHE A N 1
ATOM 648 C CA . PHE A 1 83 ? 13.642 11.883 13.562 1.00 97.81 83 PHE A CA 1
ATOM 649 C C . PHE A 1 83 ? 15.102 11.403 13.595 1.00 97.81 83 PHE A C 1
ATOM 651 O O . PHE A 1 83 ? 15.535 10.657 12.721 1.00 97.81 83 PHE A O 1
ATOM 658 N N . ASN A 1 84 ? 15.863 11.820 14.607 1.00 97.12 84 ASN A N 1
ATOM 659 C CA . ASN A 1 84 ? 17.303 11.604 14.740 1.00 97.12 84 ASN A CA 1
ATOM 660 C C . ASN A 1 84 ? 17.683 10.796 15.998 1.00 97.12 84 ASN A C 1
ATOM 662 O O . ASN A 1 84 ? 18.865 10.570 16.236 1.00 97.12 84 ASN A O 1
ATOM 666 N N . SER A 1 85 ? 16.706 10.360 16.805 1.00 96.31 85 SER A N 1
ATOM 667 C CA . SER A 1 85 ? 16.943 9.640 18.071 1.00 96.31 85 SER A CA 1
ATOM 668 C C . SER A 1 85 ? 16.666 8.135 18.037 1.00 96.31 85 SER A C 1
ATOM 670 O O . SER A 1 85 ? 17.018 7.448 18.992 1.00 96.31 85 SER A O 1
ATOM 672 N N . TYR A 1 86 ? 15.993 7.621 17.004 1.00 97.25 86 TYR A N 1
ATOM 673 C CA . TYR A 1 86 ? 15.500 6.237 16.972 1.00 97.25 86 TYR A CA 1
ATOM 674 C C . TYR A 1 86 ? 15.848 5.567 15.638 1.00 97.25 86 TYR A C 1
ATOM 676 O O . TYR A 1 86 ? 14.991 5.428 14.770 1.00 97.25 86 TYR A O 1
ATOM 684 N N . HIS A 1 87 ? 17.116 5.202 15.436 1.00 97.06 87 HIS A N 1
ATOM 685 C CA . HIS A 1 87 ? 17.587 4.632 14.159 1.00 97.06 87 HIS A CA 1
ATOM 686 C C . HIS A 1 87 ? 17.817 3.127 14.227 1.00 97.06 87 HIS A C 1
ATOM 688 O O . HIS A 1 87 ? 17.747 2.451 13.204 1.00 97.06 87 HIS A O 1
ATOM 694 N N . SER A 1 88 ? 18.053 2.580 15.421 1.00 98.00 88 SER A N 1
ATOM 695 C CA . SER A 1 88 ? 18.078 1.131 15.604 1.00 98.00 88 SER A CA 1
ATOM 696 C C . SER A 1 88 ? 16.673 0.563 15.800 1.00 98.00 88 SER A C 1
ATOM 698 O O . SER A 1 88 ? 15.788 1.198 16.381 1.00 98.00 88 SER A O 1
ATOM 700 N N . GLU A 1 89 ? 16.489 -0.692 15.395 1.00 98.38 89 GLU A N 1
ATOM 701 C CA . GLU A 1 89 ? 15.236 -1.424 15.597 1.00 98.38 89 GLU A CA 1
ATOM 702 C C . GLU A 1 89 ? 14.815 -1.444 17.077 1.00 98.38 89 GLU A C 1
ATOM 704 O O . GLU A 1 89 ? 13.652 -1.230 17.405 1.00 98.38 89 GLU A O 1
ATOM 709 N N . THR A 1 90 ? 15.772 -1.613 17.999 1.00 98.19 90 THR A N 1
ATOM 710 C CA . THR A 1 90 ? 15.496 -1.632 19.447 1.00 98.19 90 THR A CA 1
ATOM 711 C C . THR A 1 90 ? 15.036 -0.272 19.974 1.00 98.19 90 THR A C 1
ATOM 713 O O . THR A 1 90 ? 14.144 -0.207 20.823 1.00 98.19 90 THR A O 1
ATOM 716 N N . GLU A 1 91 ? 15.642 0.821 19.511 1.00 97.81 91 GLU A N 1
ATOM 717 C CA . GLU A 1 91 ? 15.218 2.175 19.876 1.00 97.81 91 GLU A CA 1
ATOM 718 C C . GLU A 1 91 ? 13.814 2.473 19.353 1.00 97.81 91 GLU A C 1
ATOM 720 O O . GLU A 1 91 ? 12.975 2.945 20.123 1.00 97.81 91 GLU A O 1
ATOM 725 N N . MET A 1 92 ? 13.540 2.131 18.089 1.00 98.25 92 MET A N 1
ATOM 726 C CA . MET A 1 92 ? 12.221 2.293 17.478 1.00 98.25 92 MET A CA 1
ATOM 727 C C . MET A 1 92 ? 11.162 1.467 18.215 1.00 98.25 92 MET A C 1
ATOM 729 O O . MET A 1 92 ? 10.119 1.999 18.587 1.00 98.25 92 MET A O 1
ATOM 733 N N . LEU A 1 93 ? 11.453 0.201 18.529 1.00 98.38 93 LEU A N 1
ATOM 734 C CA . LEU A 1 93 ? 10.554 -0.673 19.284 1.00 98.38 93 LEU A CA 1
ATOM 735 C C . LEU A 1 93 ? 10.193 -0.075 20.652 1.00 98.38 93 LEU A C 1
ATOM 737 O O . LEU A 1 93 ? 9.022 -0.014 21.026 1.00 98.38 93 LEU A O 1
ATOM 741 N N . ARG A 1 94 ? 11.193 0.410 21.400 1.00 98.06 94 ARG A N 1
ATOM 742 C CA . ARG A 1 94 ? 10.972 1.064 22.702 1.00 98.06 94 ARG A CA 1
ATOM 743 C C . ARG A 1 94 ? 10.166 2.349 22.563 1.00 98.06 94 ARG A C 1
ATOM 745 O O . ARG A 1 94 ? 9.337 2.640 23.425 1.00 98.06 94 ARG A O 1
ATOM 752 N N . TYR A 1 95 ? 10.421 3.123 21.513 1.00 98.19 95 TYR A N 1
ATOM 753 C CA . TYR A 1 95 ? 9.697 4.356 21.245 1.00 98.19 95 TYR A CA 1
ATOM 754 C C . TYR A 1 95 ? 8.222 4.087 20.922 1.00 98.19 95 TYR A C 1
ATOM 756 O O . TYR A 1 95 ? 7.355 4.685 21.560 1.00 98.19 95 TYR A O 1
ATOM 764 N N . LEU A 1 96 ? 7.933 3.134 20.031 1.00 98.31 96 LEU A N 1
ATOM 765 C CA . LEU A 1 96 ? 6.570 2.719 19.689 1.00 98.31 96 LEU A CA 1
ATOM 766 C C . LEU A 1 96 ? 5.812 2.209 20.919 1.00 98.31 96 LEU A C 1
ATOM 768 O O . LEU A 1 96 ? 4.718 2.692 21.198 1.00 98.31 96 LEU A O 1
ATOM 772 N N . HIS A 1 97 ? 6.422 1.334 21.724 1.00 98.25 97 HIS A N 1
ATOM 773 C CA . HIS A 1 97 ? 5.798 0.839 22.955 1.00 98.25 97 HIS A CA 1
ATOM 774 C C . HIS A 1 97 ? 5.531 1.959 23.981 1.00 98.25 97 HIS A C 1
ATOM 776 O O . HIS A 1 97 ? 4.496 2.000 24.650 1.00 98.25 97 HIS A O 1
ATOM 782 N N . LYS A 1 98 ? 6.450 2.927 24.100 1.00 98.06 98 LYS A N 1
ATOM 783 C CA . LYS A 1 98 ? 6.255 4.108 24.954 1.00 98.06 98 LYS A CA 1
ATOM 784 C C . LYS A 1 98 ? 5.064 4.958 24.502 1.00 98.06 98 LYS A C 1
ATOM 786 O O . LYS A 1 98 ? 4.401 5.535 25.361 1.00 98.06 98 LYS A O 1
ATOM 791 N N . LEU A 1 99 ? 4.820 5.083 23.198 1.00 98.25 99 LEU A N 1
ATOM 792 C CA . LEU A 1 99 ? 3.639 5.774 22.678 1.00 98.25 99 LEU A CA 1
ATOM 793 C C . LEU A 1 99 ? 2.371 4.952 22.928 1.00 98.25 99 LEU A C 1
ATOM 795 O O . LEU A 1 99 ? 1.438 5.471 23.526 1.00 98.25 99 LEU A O 1
ATOM 799 N N . GLU A 1 100 ? 2.388 3.663 22.585 1.00 98.31 100 GLU A N 1
ATOM 800 C CA . GLU A 1 100 ? 1.271 2.729 22.785 1.00 98.31 100 GLU A CA 1
ATOM 801 C C . GLU A 1 100 ? 0.779 2.717 24.242 1.00 98.31 100 GLU A C 1
ATOM 803 O O . GLU A 1 100 ? -0.412 2.837 24.503 1.00 98.31 100 GLU A O 1
ATOM 808 N N . SER A 1 101 ? 1.696 2.648 25.212 1.00 97.50 101 SER A N 1
ATOM 809 C CA . SER A 1 101 ? 1.366 2.627 26.649 1.00 97.50 101 SER A CA 1
ATOM 810 C C . SER A 1 101 ? 0.682 3.893 27.182 1.00 97.50 101 SER A C 1
ATOM 812 O O . SER A 1 101 ? 0.198 3.893 28.316 1.00 97.50 101 SER A O 1
ATOM 814 N N . ARG A 1 102 ? 0.653 4.983 26.406 1.00 97.88 102 ARG A N 1
ATOM 815 C CA . ARG A 1 102 ? -0.055 6.222 26.764 1.00 97.88 102 ARG A CA 1
ATOM 816 C C . ARG A 1 102 ? -1.490 6.247 26.242 1.00 97.88 102 ARG A C 1
ATOM 818 O O . ARG A 1 102 ? -2.259 7.095 26.694 1.00 97.88 102 ARG A O 1
ATOM 825 N N . ASP A 1 103 ? -1.846 5.317 25.361 1.00 97.94 103 ASP A N 1
ATOM 826 C CA . ASP A 1 103 ? -3.142 5.267 24.703 1.00 97.94 103 ASP A CA 1
ATOM 827 C C . ASP A 1 103 ? -4.030 4.196 25.347 1.00 97.94 103 ASP A C 1
ATOM 829 O O . ASP A 1 103 ? -3.680 3.019 25.447 1.00 97.94 103 ASP A O 1
ATOM 833 N N . LEU A 1 104 ? -5.228 4.596 25.783 1.00 96.50 104 LEU A N 1
ATOM 834 C CA . LEU A 1 104 ? -6.239 3.642 26.232 1.00 96.50 104 LEU A CA 1
ATOM 835 C C . LEU A 1 104 ? -6.886 2.987 25.006 1.00 96.50 104 LEU A C 1
ATOM 837 O O . LEU A 1 104 ? -7.579 3.657 24.240 1.00 96.50 104 LEU A O 1
ATOM 841 N N . SER A 1 105 ? -6.699 1.676 24.851 1.00 97.06 105 SER A N 1
ATOM 842 C CA . SER A 1 105 ? -7.233 0.909 23.720 1.00 97.06 105 SER A CA 1
ATOM 843 C C . SER A 1 105 ? -8.189 -0.214 24.154 1.00 97.06 105 SER A C 1
ATOM 845 O O . SER A 1 105 ? -8.349 -0.506 25.344 1.00 97.06 105 SER A O 1
ATOM 847 N N . LEU A 1 106 ? -8.813 -0.883 23.175 1.00 96.62 106 LEU A N 1
ATOM 848 C CA . LEU A 1 106 ? -9.733 -2.008 23.401 1.00 96.62 106 LEU A CA 1
ATOM 849 C C . LEU A 1 106 ? -9.068 -3.245 24.029 1.00 96.62 106 LEU A C 1
ATOM 851 O O . LEU A 1 106 ? -9.777 -4.119 24.521 1.00 96.62 106 LEU A O 1
ATOM 855 N N . ASN A 1 107 ? -7.731 -3.326 24.048 1.00 96.31 107 ASN A N 1
ATOM 856 C CA . ASN A 1 107 ? -7.013 -4.388 24.764 1.00 96.31 107 ASN A CA 1
ATOM 857 C C . ASN A 1 107 ? -6.995 -4.190 26.294 1.00 96.31 107 ASN A C 1
ATOM 859 O O . ASN A 1 107 ? -6.591 -5.095 27.018 1.00 96.31 107 ASN A O 1
ATOM 863 N N . THR A 1 108 ? -7.413 -3.016 26.781 1.00 96.88 108 THR A N 1
ATOM 864 C CA . THR A 1 108 ? -7.340 -2.641 28.198 1.00 96.88 108 THR A CA 1
ATOM 865 C C . THR A 1 108 ? -8.722 -2.583 28.838 1.00 96.88 108 THR A C 1
ATOM 867 O O . THR A 1 108 ? -8.939 -3.144 29.912 1.00 96.88 108 THR A O 1
ATOM 870 N N . SER A 1 109 ? -9.673 -1.893 28.207 1.00 96.56 109 SER A N 1
ATOM 871 C CA . SER A 1 109 ? -11.024 -1.741 28.745 1.00 96.56 109 SER A CA 1
ATOM 872 C C . SER A 1 109 ? -12.049 -1.446 27.652 1.00 96.56 109 SER A C 1
ATOM 874 O O . SER A 1 109 ? -11.723 -1.202 26.490 1.00 96.56 109 SER A O 1
ATOM 876 N N . MET A 1 110 ? -13.326 -1.473 28.036 1.00 97.31 110 MET A N 1
ATOM 877 C CA . MET A 1 110 ? -14.411 -1.013 27.175 1.00 97.31 110 MET A CA 1
ATOM 878 C C . MET A 1 110 ? -14.307 0.502 26.939 1.00 97.31 110 MET A C 1
ATOM 880 O O . MET A 1 110 ? -14.203 1.273 27.891 1.00 97.31 110 MET A O 1
ATOM 884 N N . ILE A 1 111 ? -14.448 0.921 25.677 1.00 97.75 111 ILE A N 1
ATOM 885 C CA . ILE A 1 111 ? -14.506 2.329 25.255 1.00 97.75 111 ILE A CA 1
ATOM 886 C C . ILE A 1 111 ? -15.918 2.617 24.697 1.00 97.75 111 ILE A C 1
ATOM 888 O O . ILE A 1 111 ? -16.169 2.390 23.512 1.00 97.75 111 ILE A O 1
ATOM 892 N N . PRO A 1 112 ? -16.886 3.066 25.527 1.00 95.50 112 PRO A N 1
ATOM 893 C CA . PRO A 1 112 ? -18.298 3.168 25.143 1.00 95.50 112 PRO A CA 1
ATOM 894 C C . PRO A 1 112 ? -18.623 4.493 24.430 1.00 95.50 112 PRO A C 1
ATOM 896 O O . PRO A 1 112 ? -19.441 5.287 24.893 1.00 95.50 112 PRO A O 1
ATOM 899 N N . LEU A 1 113 ? -17.975 4.746 23.293 1.00 95.50 113 LEU A N 1
ATOM 900 C CA . LEU A 1 113 ? -18.265 5.918 22.467 1.00 95.50 113 LEU A CA 1
ATOM 901 C C . LEU A 1 113 ? -19.526 5.675 21.627 1.00 95.50 113 LEU A C 1
ATOM 903 O O . LEU A 1 113 ? -19.555 4.807 20.749 1.00 95.50 113 LEU A O 1
ATOM 907 N N . GLY A 1 114 ? -20.579 6.448 21.904 1.00 96.56 114 GLY A N 1
ATOM 908 C CA . GLY A 1 114 ? -21.810 6.429 21.115 1.00 96.56 114 GLY A CA 1
ATOM 909 C C . GLY A 1 114 ? -21.531 6.733 19.640 1.00 96.56 114 GLY A C 1
ATOM 910 O O . GLY A 1 114 ? -20.659 7.536 19.326 1.00 96.56 114 GLY A O 1
ATOM 911 N N . SER A 1 115 ? -22.264 6.083 18.733 1.00 94.94 115 SER A N 1
ATOM 912 C CA . SER A 1 115 ? -22.102 6.194 17.271 1.00 94.94 115 SER A CA 1
ATOM 913 C C . SER A 1 115 ? -20.815 5.597 16.670 1.00 94.94 115 SER A C 1
ATOM 915 O O . SER A 1 115 ? -20.761 5.429 15.456 1.00 94.94 115 SER A O 1
ATOM 917 N N . CYS A 1 116 ? -19.808 5.225 17.469 1.00 95.81 116 CYS A N 1
ATOM 918 C CA . CYS A 1 116 ? -18.538 4.676 16.964 1.00 95.81 116 CYS A CA 1
ATOM 919 C C . CYS A 1 116 ? -18.540 3.150 16.791 1.00 95.81 116 CYS A C 1
ATOM 921 O O . CYS A 1 116 ? -17.706 2.616 16.071 1.00 95.81 116 CYS A O 1
ATOM 923 N N . THR A 1 117 ? -19.466 2.436 17.440 1.00 94.12 117 THR A N 1
ATOM 924 C CA . THR A 1 117 ? -19.569 0.964 17.382 1.00 94.12 117 THR A CA 1
ATOM 925 C C . THR A 1 117 ? -18.230 0.261 17.671 1.00 94.12 117 THR A C 1
ATOM 927 O O . THR A 1 117 ? -17.775 -0.575 16.891 1.00 94.12 117 THR A O 1
ATOM 930 N N . MET A 1 118 ? -17.601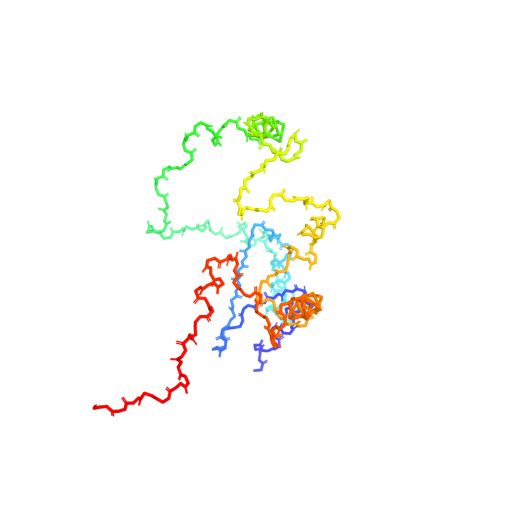 0.595 18.806 1.00 96.25 118 MET A N 1
ATOM 931 C CA . MET A 1 118 ? -16.315 0.038 19.260 1.00 96.25 118 MET A CA 1
ATOM 932 C C . MET A 1 118 ? -16.432 -1.454 19.641 1.00 96.25 118 MET A C 1
ATOM 934 O O . MET A 1 118 ? -16.483 -1.811 20.818 1.00 96.25 118 MET A O 1
ATOM 938 N N . LYS A 1 119 ? -16.544 -2.320 18.629 1.00 97.19 119 LYS A N 1
ATOM 939 C CA . LYS A 1 119 ? -16.689 -3.780 18.737 1.00 97.19 119 LYS A CA 1
ATOM 940 C C . LYS A 1 119 ? -15.336 -4.496 18.625 1.00 97.19 119 LYS A C 1
ATOM 942 O O . LYS A 1 119 ? -14.297 -3.869 18.449 1.00 97.19 119 LYS A O 1
ATOM 947 N N . LEU A 1 120 ? -15.362 -5.823 18.728 1.00 96.75 120 LEU A N 1
ATOM 948 C CA . LEU A 1 120 ? -14.185 -6.667 18.529 1.00 96.75 120 LEU A CA 1
ATOM 949 C C . LEU A 1 120 ? -13.642 -6.542 17.095 1.00 96.75 120 LEU A C 1
ATOM 951 O O . LEU A 1 120 ? -14.384 -6.771 16.142 1.00 96.75 120 LEU A O 1
ATOM 955 N N . ASN A 1 121 ? -12.337 -6.294 16.980 1.00 97.06 121 ASN A N 1
ATOM 956 C CA . ASN A 1 121 ? -11.555 -6.480 15.758 1.00 97.06 121 ASN A CA 1
ATOM 957 C C . ASN A 1 121 ? -10.809 -7.815 15.895 1.00 97.06 121 ASN A C 1
ATOM 959 O O . ASN A 1 121 ? -9.765 -7.874 16.545 1.00 97.06 121 ASN A O 1
ATOM 963 N N . ALA A 1 122 ? -11.391 -8.914 15.408 1.00 97.12 122 ALA A N 1
ATOM 964 C CA . ALA A 1 122 ? -10.848 -10.246 15.675 1.00 97.12 122 ALA A CA 1
ATOM 965 C C . ALA A 1 122 ? -9.531 -10.476 14.916 1.00 97.12 122 ALA A C 1
ATOM 967 O O . ALA A 1 122 ? -9.418 -10.110 13.750 1.00 97.12 122 ALA A O 1
ATOM 968 N N . THR A 1 123 ? -8.555 -11.150 15.535 1.00 96.25 123 THR A N 1
ATOM 969 C CA . THR A 1 123 ? -7.257 -11.449 14.897 1.00 96.25 123 THR A CA 1
ATOM 970 C C . THR A 1 123 ? -7.421 -12.176 13.563 1.00 96.25 123 THR A C 1
ATOM 972 O O . THR A 1 123 ? -6.780 -11.800 12.588 1.00 96.25 123 THR A O 1
ATOM 975 N N . SER A 1 124 ? -8.351 -13.135 13.485 1.00 96.44 124 SER A N 1
ATOM 976 C CA . SER A 1 124 ? -8.653 -13.867 12.249 1.00 96.44 124 SER A CA 1
ATOM 977 C C . SER A 1 124 ? -9.202 -12.986 11.120 1.00 96.44 124 SER A C 1
ATOM 979 O O . SER A 1 124 ? -9.074 -13.350 9.959 1.00 96.44 124 SER A O 1
ATOM 981 N N . GLN A 1 125 ? -9.803 -11.832 11.434 1.00 95.00 125 GLN A N 1
ATOM 982 C CA . GLN A 1 125 ? -10.268 -10.860 10.436 1.00 95.00 125 GLN A CA 1
ATOM 983 C C . GLN A 1 125 ? -9.136 -9.935 9.967 1.00 95.00 125 GLN A C 1
ATOM 985 O O . GLN A 1 125 ? -9.188 -9.428 8.851 1.00 95.00 125 GLN A O 1
ATOM 990 N N . MET A 1 126 ? -8.122 -9.709 10.809 1.00 96.81 126 MET A N 1
ATOM 991 C CA . MET A 1 126 ? -7.026 -8.774 10.533 1.00 96.81 126 MET A CA 1
ATOM 992 C C . MET A 1 126 ? -5.848 -9.424 9.809 1.00 96.81 126 MET A C 1
ATOM 994 O O . MET A 1 126 ? -5.177 -8.755 9.029 1.00 96.81 126 MET A O 1
ATOM 998 N N . GLU A 1 127 ? -5.593 -10.710 10.053 1.00 95.38 127 GLU A N 1
ATOM 999 C CA . GLU A 1 127 ? -4.444 -11.435 9.497 1.00 95.38 127 GLU A CA 1
ATOM 1000 C C . GLU A 1 127 ? -4.382 -11.338 7.964 1.00 95.38 127 GLU A C 1
ATOM 1002 O O . GLU A 1 127 ? -3.339 -10.984 7.408 1.00 95.38 127 GLU A O 1
ATOM 1007 N N . GLY A 1 128 ? -5.529 -11.529 7.299 1.00 93.00 128 GLY A N 1
ATOM 1008 C CA . GLY A 1 128 ? -5.639 -11.491 5.840 1.00 93.00 128 GLY A CA 1
ATOM 1009 C C . GLY A 1 128 ? -5.192 -10.173 5.205 1.00 93.00 128 GLY A C 1
ATOM 1010 O O . GLY A 1 128 ? -4.656 -10.173 4.103 1.00 93.00 128 GLY A O 1
ATOM 1011 N N . VAL A 1 129 ? -5.319 -9.046 5.912 1.00 95.12 129 VAL A N 1
ATOM 1012 C CA . VAL A 1 129 ? -4.941 -7.719 5.390 1.00 95.12 129 VAL A CA 1
ATOM 1013 C C . VAL A 1 129 ? -3.439 -7.630 5.083 1.00 95.12 129 VAL A C 1
ATOM 1015 O O . VAL A 1 129 ? -3.028 -6.857 4.223 1.00 95.12 129 VAL A O 1
ATOM 1018 N N . THR A 1 130 ? -2.613 -8.427 5.766 1.00 94.44 130 THR A N 1
ATOM 1019 C CA . THR A 1 130 ? -1.149 -8.418 5.603 1.00 94.44 130 THR A CA 1
ATOM 1020 C C . THR A 1 130 ? -0.615 -9.451 4.614 1.00 94.44 130 THR A C 1
ATOM 1022 O O . THR A 1 130 ? 0.589 -9.476 4.354 1.00 94.44 130 THR A O 1
ATOM 1025 N N . TRP A 1 131 ? -1.473 -10.306 4.050 1.00 96.50 131 TRP A N 1
ATOM 1026 C CA . TRP A 1 131 ? -1.033 -11.298 3.072 1.00 96.50 131 TRP A CA 1
ATOM 1027 C C . TRP A 1 131 ? -0.535 -10.615 1.794 1.00 96.50 131 TRP A C 1
ATOM 1029 O O . TRP A 1 131 ? -1.204 -9.700 1.313 1.00 96.50 131 TRP A O 1
ATOM 1039 N N . PRO A 1 132 ? 0.606 -11.037 1.213 1.00 93.94 132 PRO A N 1
ATOM 1040 C CA . PRO A 1 132 ? 1.130 -10.454 -0.023 1.00 93.94 132 PRO A CA 1
ATOM 1041 C C . PRO A 1 132 ? 0.111 -10.415 -1.166 1.00 93.94 132 PRO A C 1
ATOM 1043 O O . PRO A 1 132 ? -0.009 -9.389 -1.828 1.00 93.94 132 PRO A O 1
ATOM 1046 N N . ASP A 1 133 ? -0.683 -11.476 -1.318 1.00 92.88 133 ASP A N 1
ATOM 1047 C CA . ASP A 1 133 ? -1.705 -11.610 -2.369 1.00 92.88 133 ASP A CA 1
ATOM 1048 C C . ASP A 1 133 ? -2.873 -10.613 -2.220 1.00 92.88 133 ASP A C 1
ATOM 1050 O O . ASP A 1 133 ? -3.692 -10.467 -3.122 1.00 92.88 133 ASP A O 1
ATOM 1054 N N . ILE A 1 134 ? -2.952 -9.915 -1.082 1.00 93.50 134 ILE A N 1
ATOM 1055 C CA . ILE A 1 134 ? -3.907 -8.837 -0.807 1.00 93.50 134 ILE A CA 1
ATOM 1056 C C . ILE A 1 134 ? -3.147 -7.500 -0.771 1.00 93.50 134 ILE A C 1
ATOM 1058 O O . ILE A 1 134 ? -3.392 -6.598 -1.565 1.00 93.50 134 ILE A O 1
ATOM 1062 N N . GLY A 1 135 ? -2.160 -7.366 0.115 1.00 93.81 135 GLY A N 1
ATOM 1063 C CA . GLY A 1 135 ? -1.483 -6.097 0.390 1.00 93.81 135 GLY A CA 1
ATOM 1064 C C . GLY A 1 135 ? -0.448 -5.634 -0.644 1.00 93.81 135 GLY A C 1
ATOM 1065 O O . GLY A 1 135 ? -0.007 -4.490 -0.552 1.00 93.81 135 GLY A O 1
ATOM 1066 N N . ARG A 1 136 ? -0.021 -6.480 -1.595 1.00 93.75 136 ARG A N 1
ATOM 1067 C CA . ARG A 1 136 ? 1.037 -6.150 -2.578 1.00 93.75 136 ARG A CA 1
ATOM 1068 C C . ARG A 1 136 ? 0.563 -6.119 -4.030 1.00 93.75 136 ARG A C 1
ATOM 1070 O O . ARG A 1 136 ? 1.385 -6.147 -4.942 1.00 93.75 136 ARG A O 1
ATOM 1077 N N . ILE A 1 137 ? -0.743 -6.023 -4.262 1.00 94.44 137 ILE A N 1
ATOM 1078 C CA . ILE A 1 137 ? -1.286 -5.851 -5.611 1.00 94.44 137 ILE A CA 1
ATOM 1079 C C . ILE A 1 137 ? -1.424 -4.358 -5.925 1.00 94.44 137 ILE A C 1
ATOM 1081 O O . ILE A 1 137 ? -2.042 -3.595 -5.183 1.00 94.44 137 ILE A O 1
ATOM 1085 N N . HIS A 1 138 ? -0.862 -3.929 -7.056 1.00 95.62 138 HIS A N 1
ATOM 1086 C CA . HIS A 1 138 ? -1.038 -2.562 -7.538 1.00 95.62 138 HIS A CA 1
ATOM 1087 C C . HIS A 1 138 ? -2.498 -2.344 -7.991 1.00 95.62 138 HIS A C 1
ATOM 1089 O O . HIS A 1 138 ? -3.010 -3.149 -8.766 1.00 95.62 138 HIS A O 1
ATOM 1095 N N . PRO A 1 139 ? -3.176 -1.245 -7.609 1.00 95.00 139 PRO A N 1
ATOM 1096 C CA . PRO A 1 139 ? -4.613 -1.046 -7.862 1.00 95.00 139 PRO A CA 1
ATOM 1097 C C . PRO A 1 139 ? -5.004 -0.950 -9.346 1.00 95.00 139 PRO A C 1
ATOM 1099 O O . PRO A 1 139 ? -6.179 -1.053 -9.681 1.00 95.00 139 PRO A O 1
ATOM 1102 N N . PHE A 1 140 ? -4.033 -0.738 -10.237 1.00 94.81 140 PHE A N 1
ATOM 1103 C CA . PHE A 1 140 ? -4.230 -0.749 -11.692 1.00 94.81 140 PHE A CA 1
ATOM 1104 C C . PHE A 1 140 ? -3.583 -1.959 -12.379 1.00 94.81 140 PHE A C 1
ATOM 1106 O O . PHE A 1 140 ? -3.289 -1.886 -13.573 1.00 94.81 140 PHE A O 1
ATOM 1113 N N . ALA A 1 141 ? -3.292 -3.034 -11.641 1.00 93.88 141 ALA A N 1
ATOM 1114 C CA . ALA A 1 141 ? -2.867 -4.282 -12.262 1.00 93.88 141 ALA A CA 1
ATOM 1115 C C . ALA A 1 141 ? -3.957 -4.806 -13.228 1.00 93.88 141 ALA A C 1
ATOM 1117 O O . ALA A 1 141 ? -5.142 -4.499 -13.056 1.00 93.88 141 ALA A O 1
ATOM 1118 N N . PRO A 1 142 ? -3.572 -5.5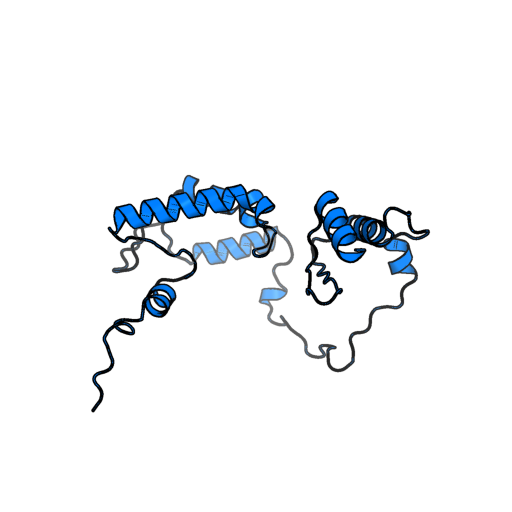53 -14.273 1.00 92.81 142 PRO A N 1
ATOM 1119 C CA . PRO A 1 142 ? -4.513 -6.236 -15.156 1.00 92.81 142 PRO A CA 1
ATOM 1120 C C . PRO A 1 142 ? -5.545 -7.091 -14.396 1.00 92.81 142 PRO A C 1
ATOM 1122 O O . PRO A 1 142 ? -5.240 -7.664 -13.352 1.00 92.81 142 PRO A O 1
ATOM 1125 N N . SER A 1 143 ? -6.776 -7.178 -14.911 1.00 91.00 143 SER A N 1
ATOM 1126 C CA . SER A 1 143 ? -7.893 -7.848 -14.218 1.00 91.00 143 SER A CA 1
ATOM 1127 C C . SER A 1 143 ? -7.674 -9.350 -14.014 1.00 91.00 143 SER A C 1
ATOM 1129 O O . SER A 1 143 ? -8.093 -9.901 -13.004 1.00 91.00 143 SER A O 1
ATOM 1131 N N . ASP A 1 144 ? -6.964 -10.004 -14.933 1.00 92.81 144 ASP A N 1
ATOM 1132 C CA . ASP A 1 144 ? -6.558 -11.413 -14.834 1.00 92.81 144 ASP A CA 1
ATOM 1133 C C . ASP A 1 144 ? -5.578 -11.685 -13.679 1.00 92.81 144 ASP A C 1
ATOM 1135 O O . ASP A 1 144 ? -5.416 -12.826 -13.260 1.00 92.81 144 ASP A O 1
ATOM 1139 N N . GLN A 1 145 ? -4.962 -10.645 -13.109 1.00 94.50 145 GLN A N 1
ATOM 1140 C CA . GLN A 1 145 ? -4.117 -10.738 -11.914 1.00 94.50 145 GLN A CA 1
ATOM 1141 C C . GLN A 1 145 ? -4.892 -10.434 -10.618 1.00 94.50 145 GLN A C 1
ATOM 1143 O O . GLN A 1 145 ? -4.313 -10.459 -9.534 1.00 94.50 145 GLN A O 1
ATOM 1148 N N . MET A 1 146 ? -6.194 -10.134 -10.709 1.00 94.88 146 MET A N 1
ATOM 1149 C CA . MET A 1 146 ? -7.044 -9.714 -9.588 1.00 94.88 146 MET A CA 1
ATOM 1150 C C . MET A 1 146 ? -8.240 -10.643 -9.330 1.00 94.88 146 MET A C 1
ATOM 1152 O O . MET A 1 146 ? -9.126 -10.282 -8.558 1.00 94.88 146 MET A O 1
ATOM 1156 N N . GLU A 1 147 ? -8.278 -11.847 -9.908 1.00 95.31 147 GLU A N 1
ATOM 1157 C CA . GLU A 1 147 ? -9.423 -12.771 -9.783 1.00 95.31 147 GLU A CA 1
ATOM 1158 C C . GLU A 1 147 ? -9.836 -13.027 -8.319 1.00 95.31 147 GLU A C 1
ATOM 1160 O O . GLU A 1 147 ? -11.021 -13.046 -7.985 1.00 95.31 147 GLU A O 1
ATOM 1165 N N . GLY A 1 148 ? -8.862 -13.153 -7.407 1.00 94.88 148 GLY A N 1
ATOM 1166 C CA . GLY A 1 148 ? -9.135 -13.305 -5.973 1.00 94.88 148 GLY A CA 1
ATOM 1167 C C . GLY A 1 148 ? -9.869 -12.101 -5.368 1.00 94.88 148 GLY A C 1
ATOM 1168 O O . GLY A 1 148 ? -10.793 -12.272 -4.572 1.00 94.88 148 GLY A O 1
ATOM 1169 N N . TYR A 1 149 ? -9.510 -10.887 -5.787 1.00 96.50 149 TYR A N 1
ATOM 1170 C CA . TYR A 1 149 ? -10.201 -9.662 -5.389 1.00 96.50 149 TYR A CA 1
ATOM 1171 C C . TYR A 1 149 ? -11.610 -9.580 -5.976 1.00 96.50 149 TYR A C 1
ATOM 1173 O O . TYR A 1 149 ? -12.527 -9.180 -5.262 1.00 96.50 149 TYR A O 1
ATOM 1181 N N . GLU A 1 150 ? -11.813 -10.000 -7.227 1.00 95.38 150 GLU A N 1
ATOM 1182 C CA . GLU A 1 150 ? -13.146 -10.030 -7.844 1.00 95.38 150 GLU A CA 1
ATOM 1183 C C . GLU A 1 150 ? -14.117 -10.917 -7.053 1.00 95.38 150 GLU A C 1
ATOM 1185 O O . GLU A 1 150 ? -15.262 -10.524 -6.816 1.00 95.38 150 GLU A O 1
ATOM 1190 N N . ILE A 1 151 ? -13.648 -12.074 -6.569 1.00 96.81 151 ILE A N 1
ATOM 1191 C CA . ILE A 1 151 ? -14.436 -12.957 -5.696 1.00 96.81 151 ILE A CA 1
ATOM 1192 C C . ILE A 1 151 ? -14.783 -12.243 -4.384 1.00 96.81 151 ILE A C 1
ATOM 1194 O O . ILE A 1 151 ? -15.953 -12.211 -3.998 1.00 96.81 151 ILE A O 1
ATOM 1198 N N . ILE A 1 152 ? -13.792 -11.635 -3.721 1.00 96.56 152 ILE A N 1
ATOM 1199 C CA . ILE A 1 152 ? -13.989 -10.909 -2.455 1.00 96.56 152 ILE A CA 1
ATOM 1200 C C . ILE A 1 152 ? -15.009 -9.775 -2.627 1.00 96.56 152 ILE A C 1
ATOM 1202 O O . ILE A 1 152 ? -15.909 -9.627 -1.799 1.00 96.56 152 ILE A O 1
ATOM 1206 N N . PHE A 1 153 ? -14.893 -8.987 -3.698 1.00 96.88 153 PHE A N 1
ATOM 1207 C CA . PHE A 1 153 ? -15.800 -7.877 -3.977 1.00 96.88 153 PHE A CA 1
ATOM 1208 C C . PHE A 1 153 ? -17.216 -8.364 -4.262 1.00 96.88 153 PHE A C 1
ATOM 1210 O O . PHE A 1 153 ? -18.152 -7.899 -3.615 1.00 96.88 153 PHE A O 1
ATOM 1217 N N . SER A 1 154 ? -17.373 -9.347 -5.151 1.00 97.31 154 SER A N 1
ATOM 1218 C CA . SER A 1 154 ? -18.678 -9.914 -5.496 1.00 97.31 154 SER A CA 1
ATOM 1219 C C . SER A 1 154 ? -19.389 -10.504 -4.273 1.00 97.31 154 SER A C 1
ATOM 1221 O O . SER A 1 154 ? -20.590 -10.295 -4.079 1.00 97.31 154 SER A O 1
ATOM 1223 N N . ASP A 1 155 ? -18.668 -11.245 -3.429 1.00 97.94 155 ASP A N 1
ATOM 1224 C CA . ASP A 1 155 ? -19.241 -11.823 -2.215 1.00 97.94 155 ASP A CA 1
ATOM 1225 C C . ASP A 1 155 ? -19.665 -10.736 -1.220 1.00 97.94 155 ASP A C 1
ATOM 1227 O O . ASP A 1 155 ? -20.781 -10.794 -0.692 1.00 97.94 155 ASP A O 1
ATOM 1231 N N . LEU A 1 156 ? -18.824 -9.719 -1.010 1.00 97.81 156 LEU A N 1
ATOM 1232 C CA . LEU A 1 156 ? -19.115 -8.624 -0.089 1.00 97.81 156 LEU A CA 1
ATOM 1233 C C . LEU A 1 156 ? -20.285 -7.756 -0.570 1.00 97.81 156 LEU A C 1
ATOM 1235 O O . LEU A 1 156 ? -21.169 -7.435 0.224 1.00 97.81 156 LEU A O 1
ATOM 1239 N N . GLU A 1 157 ? -20.334 -7.412 -1.857 1.00 97.81 157 GLU A N 1
ATOM 1240 C CA . GLU A 1 157 ? -21.447 -6.672 -2.461 1.00 97.81 157 GLU A CA 1
ATOM 1241 C C . GLU A 1 157 ? -22.766 -7.430 -2.306 1.00 97.81 157 GLU A C 1
ATOM 1243 O O . GLU A 1 157 ? -23.768 -6.843 -1.892 1.00 97.81 157 GLU A O 1
ATOM 1248 N N . ARG A 1 158 ? -22.762 -8.746 -2.562 1.00 97.75 158 ARG A N 1
ATOM 1249 C CA . ARG A 1 158 ? -23.943 -9.600 -2.386 1.00 97.75 158 ARG A CA 1
ATOM 1250 C C . ARG A 1 158 ? -24.406 -9.631 -0.931 1.00 97.75 158 ARG A C 1
ATOM 1252 O O . ARG A 1 158 ? -25.591 -9.432 -0.674 1.00 97.75 158 ARG A O 1
ATOM 1259 N N . TRP A 1 159 ? -23.500 -9.875 0.018 1.00 98.38 159 TRP A N 1
ATOM 1260 C CA . TRP A 1 159 ? -23.858 -9.939 1.439 1.00 98.38 159 TRP A CA 1
ATOM 1261 C C . TRP A 1 159 ? -24.385 -8.598 1.958 1.00 98.38 159 TRP A C 1
ATOM 1263 O O . TRP A 1 159 ? -25.369 -8.569 2.694 1.00 98.38 159 TRP A O 1
ATOM 1273 N N . LEU A 1 160 ? -23.779 -7.475 1.558 1.00 97.94 160 LEU A N 1
ATOM 1274 C CA . LEU A 1 160 ? -24.247 -6.143 1.949 1.00 97.94 160 LEU A CA 1
ATOM 1275 C C . LEU A 1 160 ? -25.607 -5.803 1.330 1.00 97.94 160 LEU A C 1
ATOM 1277 O O . LEU A 1 160 ? -26.468 -5.259 2.027 1.00 97.94 160 LEU A O 1
ATOM 1281 N N . ALA A 1 161 ? -25.835 -6.161 0.064 1.00 96.62 161 ALA A N 1
ATOM 1282 C CA . ALA A 1 161 ? -27.132 -6.005 -0.589 1.00 96.62 161 ALA A CA 1
ATOM 1283 C C . ALA A 1 161 ? -28.227 -6.821 0.124 1.00 96.62 161 ALA A C 1
ATOM 1285 O O . ALA A 1 161 ? -29.311 -6.299 0.377 1.00 96.62 161 ALA A O 1
ATOM 1286 N N . GLU A 1 162 ? -27.928 -8.058 0.535 1.00 97.69 162 GLU A N 1
ATOM 1287 C CA . GLU A 1 162 ? -28.855 -8.907 1.294 1.00 97.69 162 GLU A CA 1
ATOM 1288 C C . GLU A 1 162 ? -29.178 -8.328 2.683 1.00 97.69 162 GLU A C 1
ATOM 1290 O O . GLU A 1 162 ? -30.344 -8.266 3.069 1.00 97.69 162 GLU A O 1
ATOM 1295 N N . ILE A 1 163 ? -28.168 -7.841 3.415 1.00 97.88 163 ILE A N 1
ATOM 1296 C CA . ILE A 1 163 ? -28.342 -7.242 4.752 1.00 97.88 163 ILE A CA 1
ATOM 1297 C C . ILE A 1 163 ? -29.170 -5.948 4.695 1.00 97.88 163 ILE A C 1
ATOM 1299 O O . ILE A 1 163 ? -29.958 -5.676 5.601 1.00 97.88 163 ILE A O 1
ATOM 1303 N N . THR A 1 164 ? -28.972 -5.128 3.661 1.00 96.00 164 THR A N 1
ATOM 1304 C CA . THR A 1 164 ? -29.603 -3.800 3.537 1.00 96.00 164 THR A CA 1
ATOM 1305 C C . THR A 1 164 ? -30.919 -3.808 2.761 1.00 96.00 164 THR A C 1
ATOM 1307 O O . THR A 1 164 ? -31.706 -2.871 2.889 1.00 96.00 164 THR A O 1
ATOM 1310 N N . GLY A 1 165 ? -31.173 -4.846 1.961 1.00 95.69 165 GLY A N 1
ATOM 1311 C CA . GLY A 1 165 ? -32.311 -4.920 1.046 1.00 95.69 165 GLY A CA 1
ATOM 1312 C C . GLY A 1 165 ? -32.159 -4.060 -0.216 1.00 95.69 165 GLY A C 1
ATOM 1313 O O . GLY A 1 165 ? -33.145 -3.850 -0.926 1.00 95.69 165 GLY A O 1
ATOM 1314 N N . PHE A 1 166 ? -30.961 -3.540 -0.504 1.00 93.12 166 PHE A N 1
ATOM 1315 C CA . PHE A 1 166 ? -30.693 -2.801 -1.738 1.00 93.12 166 PHE A CA 1
ATOM 1316 C C . PHE A 1 166 ? -30.484 -3.730 -2.936 1.00 93.12 166 PHE A C 1
ATOM 1318 O O . PHE A 1 166 ? -30.115 -4.892 -2.802 1.00 93.12 166 PHE A O 1
ATOM 1325 N N . THR A 1 167 ? -30.694 -3.199 -4.142 1.00 92.94 167 THR A N 1
ATOM 1326 C CA . THR A 1 167 ? -30.468 -3.944 -5.392 1.00 92.94 167 THR A CA 1
ATOM 1327 C C . THR A 1 167 ? -28.981 -4.144 -5.697 1.00 92.94 167 THR A C 1
ATOM 1329 O O . THR A 1 167 ? -28.620 -5.129 -6.330 1.00 92.94 167 THR A O 1
ATOM 1332 N N . ALA A 1 168 ? -28.127 -3.209 -5.274 1.00 92.19 168 ALA A N 1
ATOM 1333 C CA . ALA A 1 168 ? -26.683 -3.247 -5.482 1.00 92.19 168 ALA A CA 1
ATOM 1334 C C . ALA A 1 168 ? -25.966 -2.429 -4.399 1.00 92.19 168 ALA A C 1
ATOM 1336 O O . ALA A 1 168 ? -26.581 -1.605 -3.721 1.00 92.19 168 ALA A O 1
ATOM 1337 N N . THR A 1 169 ? -24.662 -2.646 -4.247 1.00 93.44 169 THR A N 1
ATOM 1338 C CA . THR A 1 169 ? -23.781 -1.899 -3.337 1.00 93.44 169 THR A CA 1
ATOM 1339 C C . THR A 1 169 ? -22.493 -1.545 -4.079 1.00 93.44 169 THR A C 1
ATOM 1341 O O . THR A 1 169 ? -22.082 -2.287 -4.960 1.00 93.44 169 THR A O 1
ATOM 1344 N N . SER A 1 170 ? -21.879 -0.404 -3.754 1.00 94.81 170 SER A N 1
ATOM 1345 C CA . SER A 1 170 ? -20.565 -0.004 -4.277 1.00 94.81 170 SER A CA 1
ATOM 1346 C C . SER A 1 170 ? -19.542 0.009 -3.147 1.00 94.81 170 SER A C 1
ATOM 1348 O O . SER A 1 170 ? -19.808 0.572 -2.084 1.00 94.81 170 SER A O 1
ATOM 1350 N N . LEU A 1 171 ? -18.371 -0.580 -3.395 1.00 96.38 171 LEU A N 1
ATOM 1351 C CA . LEU A 1 171 ? -17.249 -0.638 -2.451 1.00 96.38 171 LEU A CA 1
ATOM 1352 C C . LEU A 1 171 ? -16.229 0.503 -2.638 1.00 96.38 171 LEU A C 1
ATOM 1354 O O . LEU A 1 171 ? -15.218 0.547 -1.944 1.00 96.38 171 LEU A O 1
ATOM 1358 N N . GLN A 1 172 ? -16.470 1.429 -3.571 1.00 96.50 172 GLN A N 1
ATOM 1359 C CA . GLN A 1 172 ? -15.536 2.516 -3.889 1.00 96.50 172 GLN A CA 1
ATOM 1360 C C . GLN A 1 172 ? -15.371 3.574 -2.772 1.00 96.50 172 GLN A C 1
ATOM 1362 O O . GLN A 1 172 ? -14.247 4.050 -2.585 1.00 96.50 172 GLN A O 1
ATOM 1367 N N . PRO A 1 173 ? -16.426 3.998 -2.040 1.00 96.19 173 PRO A N 1
ATOM 1368 C CA . PRO A 1 173 ? -16.275 5.004 -0.989 1.00 96.19 173 PRO A CA 1
ATOM 1369 C C . PRO A 1 173 ? -15.463 4.469 0.198 1.00 96.19 173 PRO A C 1
ATOM 1371 O O . PRO A 1 173 ? -15.834 3.475 0.815 1.00 96.19 173 PRO A O 1
ATOM 1374 N N . ASN A 1 174 ? -14.386 5.162 0.577 1.00 95.44 174 ASN A N 1
ATOM 1375 C CA . ASN A 1 174 ? -13.461 4.688 1.619 1.00 95.44 174 ASN A CA 1
ATOM 1376 C C . ASN A 1 174 ? -13.774 5.217 3.035 1.00 95.44 174 ASN A C 1
ATOM 1378 O O . ASN A 1 174 ? -12.998 5.022 3.970 1.00 95.44 174 ASN A O 1
ATOM 1382 N N . SER A 1 175 ? -14.899 5.917 3.199 1.00 95.06 175 SER A N 1
ATOM 1383 C CA . SER A 1 175 ? -15.404 6.408 4.485 1.00 95.06 175 SER A CA 1
ATOM 1384 C C . SER A 1 175 ? -16.912 6.660 4.417 1.00 95.06 175 SER A C 1
ATOM 1386 O O . SER A 1 175 ? -17.468 6.858 3.336 1.00 95.06 175 SER A O 1
ATOM 1388 N N . GLY A 1 176 ? -17.581 6.718 5.575 1.00 91.81 176 GLY A N 1
ATOM 1389 C CA . GLY A 1 176 ? -19.023 6.995 5.642 1.00 91.81 176 GLY A CA 1
ATOM 1390 C C . GLY A 1 176 ? -19.413 8.335 5.004 1.00 91.81 176 GLY A C 1
ATOM 1391 O O . GLY A 1 176 ? -20.347 8.385 4.211 1.00 91.81 176 GLY A O 1
ATOM 1392 N N . ALA A 1 177 ? -18.636 9.395 5.254 1.00 92.50 177 ALA A N 1
ATOM 1393 C CA . ALA A 1 177 ? -18.870 10.713 4.658 1.00 92.50 177 ALA A CA 1
ATOM 1394 C C . ALA A 1 177 ? -18.741 10.703 3.122 1.00 92.50 177 ALA A C 1
ATOM 1396 O O . ALA A 1 177 ? -19.499 11.380 2.430 1.00 92.50 177 ALA A O 1
ATOM 1397 N N . GLN A 1 178 ? -17.813 9.914 2.566 1.00 91.88 178 GLN A N 1
ATOM 1398 C CA . GLN A 1 178 ? -17.745 9.720 1.115 1.00 91.88 178 GLN A CA 1
ATOM 1399 C C . GLN A 1 178 ? -18.929 8.913 0.582 1.00 91.88 178 GLN A C 1
ATOM 1401 O O . GLN A 1 178 ? -19.408 9.210 -0.507 1.00 91.88 178 GLN A O 1
ATOM 1406 N N . GLY A 1 179 ? -19.416 7.924 1.337 1.00 92.38 179 GLY A N 1
ATOM 1407 C CA . GLY A 1 179 ? -20.625 7.179 0.987 1.00 92.38 179 GLY A CA 1
ATOM 1408 C C . GLY A 1 179 ? -21.846 8.093 0.880 1.00 92.38 179 GLY A C 1
ATOM 1409 O O . GLY A 1 179 ? -22.578 8.028 -0.103 1.00 92.38 179 GLY A O 1
ATOM 1410 N N . GLU A 1 180 ? -22.014 9.013 1.833 1.00 90.56 180 GLU A N 1
ATOM 1411 C CA . GLU A 1 180 ? -23.068 10.035 1.786 1.00 90.56 180 GLU A CA 1
ATOM 1412 C C . GLU A 1 180 ? -22.914 10.981 0.590 1.00 90.56 180 GLU A C 1
ATOM 1414 O O . GLU A 1 180 ? -23.910 11.335 -0.036 1.00 90.56 180 GLU A O 1
ATOM 1419 N N . TYR A 1 181 ? -21.681 11.368 0.245 1.00 89.94 181 TYR A N 1
ATOM 1420 C CA . TYR A 1 181 ? -21.409 12.219 -0.917 1.00 89.94 181 TYR A CA 1
ATOM 1421 C C . TYR A 1 181 ? -21.622 11.506 -2.259 1.00 89.94 181 TYR A C 1
ATOM 1423 O O . TYR A 1 181 ? -22.048 12.140 -3.219 1.00 89.94 181 TYR A O 1
ATOM 1431 N N . ALA A 1 182 ? -21.330 10.207 -2.339 1.00 89.19 182 ALA A N 1
ATOM 1432 C CA . ALA A 1 182 ? -21.540 9.394 -3.537 1.00 89.19 182 ALA A CA 1
ATOM 1433 C C . ALA A 1 182 ? -23.012 8.975 -3.719 1.00 89.19 182 ALA A C 1
ATOM 1435 O O . ALA A 1 182 ? -23.445 8.708 -4.837 1.00 89.19 182 ALA A O 1
ATOM 1436 N N . GLY A 1 183 ? -23.777 8.925 -2.624 1.00 75.75 183 GLY A N 1
ATOM 1437 C CA . GLY A 1 183 ? -25.184 8.530 -2.582 1.00 75.75 183 GLY A CA 1
ATOM 1438 C C . GLY A 1 183 ? -26.240 9.434 -3.257 1.00 75.75 183 GLY A C 1
ATOM 1439 O O . GLY A 1 183 ? -27.325 8.911 -3.514 1.00 75.75 183 GLY A O 1
ATOM 1440 N N . PRO A 1 184 ? -26.041 10.732 -3.582 1.00 53.50 184 PRO A N 1
ATOM 1441 C CA . PRO A 1 184 ? -27.033 11.516 -4.310 1.00 53.50 184 PRO A CA 1
ATOM 1442 C C . PRO A 1 184 ? -26.796 11.401 -5.829 1.00 53.50 184 PRO A C 1
ATOM 1444 O O . PRO A 1 184 ? -25.687 11.604 -6.319 1.00 53.50 184 PRO A O 1
ATOM 1447 N N . PRO A 1 185 ? -27.864 11.147 -6.601 1.00 45.38 185 PRO A N 1
ATOM 1448 C CA . PRO A 1 185 ? -28.898 12.158 -6.725 1.00 45.38 185 PRO A CA 1
ATOM 1449 C C . PRO A 1 185 ? -30.210 11.669 -6.119 1.00 45.38 185 PRO A C 1
ATOM 1451 O O . PRO A 1 185 ? -30.899 10.824 -6.689 1.00 45.38 185 PRO A O 1
ATOM 1454 N N . SER A 1 186 ? -30.623 12.271 -5.003 1.00 49.31 186 SER A N 1
ATOM 1455 C CA . SER A 1 186 ? -32.054 12.398 -4.762 1.00 49.31 186 SER A CA 1
ATOM 1456 C C . SER A 1 186 ? -32.594 13.316 -5.859 1.00 49.31 186 SER A C 1
ATOM 1458 O O . SER A 1 186 ? -32.495 14.535 -5.782 1.00 49.31 186 SER A O 1
ATOM 1460 N N . ASP A 1 187 ? -33.119 12.682 -6.905 1.00 47.88 187 ASP A N 1
ATOM 1461 C CA . ASP A 1 187 ? -33.910 13.284 -7.973 1.00 47.88 187 ASP A CA 1
ATOM 1462 C C . ASP A 1 187 ? -33.164 13.980 -9.137 1.00 47.88 187 ASP A C 1
ATOM 1464 O O . ASP A 1 187 ? -33.152 15.202 -9.279 1.00 47.88 187 ASP A O 1
ATOM 1468 N N . SER A 1 188 ? -32.585 13.195 -10.051 1.00 45.31 188 SER A N 1
ATOM 1469 C CA . SER A 1 188 ? -32.323 13.643 -11.436 1.00 45.31 188 SER A CA 1
ATOM 1470 C C . SER A 1 188 ? -33.229 12.959 -12.471 1.00 45.31 188 SER A C 1
ATOM 1472 O O . SER A 1 188 ? -33.082 13.197 -13.672 1.00 45.31 188 SER A O 1
ATOM 1474 N N . SER A 1 189 ? -34.177 12.134 -12.010 1.00 43.34 189 SER A N 1
ATOM 1475 C CA . SER A 1 189 ? -35.128 11.383 -12.834 1.00 43.34 189 SER A CA 1
ATOM 1476 C C . SER A 1 189 ? -36.579 11.871 -12.738 1.00 43.34 189 SER A C 1
ATOM 1478 O O . SER A 1 189 ? -37.389 11.432 -13.558 1.00 43.34 189 SER A O 1
ATOM 1480 N N . LEU A 1 190 ? -36.943 12.809 -11.846 1.00 44.25 190 LEU A N 1
ATOM 1481 C CA . LEU A 1 190 ? -38.196 13.546 -12.012 1.00 44.25 190 LEU A CA 1
ATOM 1482 C C . LEU A 1 190 ? -38.035 14.564 -13.149 1.00 44.25 190 LEU A C 1
ATOM 1484 O O . LEU A 1 190 ? -37.045 15.301 -13.213 1.00 44.25 190 LEU A O 1
ATOM 1488 N N . PRO A 1 191 ? -39.010 14.637 -14.073 1.00 42.41 191 PRO A N 1
ATOM 1489 C CA . PRO A 1 191 ? -39.001 15.655 -15.106 1.00 42.41 191 PRO A CA 1
ATOM 1490 C C . PRO A 1 191 ? -38.973 17.027 -14.431 1.00 42.41 191 PRO A C 1
ATOM 1492 O O . PRO A 1 191 ? -39.876 17.366 -13.661 1.00 42.41 191 PRO A O 1
ATOM 1495 N N . ARG A 1 192 ? -37.943 17.829 -14.736 1.00 45.97 192 ARG A N 1
ATOM 1496 C CA . ARG A 1 192 ? -37.922 19.252 -14.387 1.00 45.97 192 ARG A CA 1
ATOM 1497 C C . ARG A 1 192 ? -39.214 19.854 -14.930 1.00 45.97 192 ARG A C 1
ATOM 1499 O O . ARG A 1 192 ? -39.384 19.943 -16.145 1.00 45.97 192 ARG A O 1
ATOM 1506 N N . ARG A 1 193 ? -40.149 20.219 -14.047 1.00 41.75 193 ARG A N 1
ATOM 1507 C CA . ARG A 1 193 ? -41.334 20.978 -14.447 1.00 41.75 193 ARG A CA 1
ATOM 1508 C C . ARG A 1 193 ? -40.841 22.286 -15.054 1.00 41.75 193 ARG A C 1
ATOM 1510 O O . ARG A 1 193 ? -40.289 23.126 -14.351 1.00 41.75 193 ARG A O 1
ATOM 1517 N N . SER A 1 194 ? -41.014 22.411 -16.362 1.00 40.91 194 SER A N 1
ATOM 1518 C CA . SER A 1 194 ? -40.880 23.658 -17.101 1.00 40.91 194 SER A CA 1
ATOM 1519 C C . SER A 1 194 ? -41.866 24.679 -16.532 1.00 40.91 194 SER A C 1
ATOM 1521 O O . SER A 1 194 ? -43.078 24.444 -16.574 1.00 40.91 194 SER A O 1
ATOM 1523 N N . GLY A 1 195 ? -41.334 25.773 -15.996 1.00 38.44 195 GLY A N 1
ATOM 1524 C CA . GLY A 1 195 ? -42.028 27.043 -15.804 1.00 38.44 195 GLY A CA 1
ATOM 1525 C C . GLY A 1 195 ? -41.390 28.083 -16.704 1.00 38.44 195 GLY A C 1
ATOM 1526 O O . GLY A 1 195 ? -40.154 27.987 -16.889 1.00 38.44 195 GLY A O 1
#

Sequence (195 aa):
MVQKDLLARAVSHGINLRDFKDGTVGIALDEVTPPADLEELFLIFAAGNEPDFDAEELARNSEPFELPGWANRKTPYLEHEVFNSYHSETEMLRYLHKLESRDLSLNTSMIPLGSCTMKLNATSQMEGVTWPDIGRIHPFAPSDQMEGYEIIFSDLERWLAEITGFTATSLQPNSGAQGEYAGPPSDSSLPRRSG

Secondary structure (DSSP, 8-state):
-HHHHHHHHHHHTT---EE-SSS-EE----TT--HHHHHHHHHHHTTTPPPSS-HHHHHHHSPP-PPPTTTS--S----SGGGTS--SHHHHHHHHHHHHTTS--TTTS----TTT------HHHHGGGG-HHHHT--TTS-GGG-HHHHHHHHHHHHHHHHHHT-S-------SHHHHHHHS--S-SSS-----

Foldseek 3Di:
DVQVQLQVLCVVVVHHWDDPVPSDIHDDDDPPDDQVNVQSVVCSVVVNPRDPDGSVRCVVPDDPDDDPPVPDDPDDPPPDVVSVQQDDPVSVVVVVVVVVVVDDDPVHDDDPDPPPPRDDPDPVNCVVCPDCLNVVDDPPPDVVSCVVVVVVVVVVQVVVCVVVVHPTDDPPQPDPVSVVVVPDDPDPPPPPPDD